Protein AF-A0A955NCF8-F1 (afdb_monomer_lite)

pLDDT: mean 77.09, std 15.39, range [40.19, 97.94]

Structure (mmCIF, N/CA/C/O backbone):
data_AF-A0A955NCF8-F1
#
_entry.id   AF-A0A955NCF8-F1
#
loop_
_atom_site.group_PDB
_atom_site.id
_atom_site.type_symbol
_atom_site.label_atom_id
_atom_site.label_alt_id
_atom_site.label_comp_id
_atom_site.label_asym_id
_atom_site.label_entity_id
_atom_site.label_seq_id
_atom_site.pdbx_PDB_ins_code
_atom_site.Cartn_x
_atom_site.Cartn_y
_atom_site.Cartn_z
_atom_site.occupancy
_atom_site.B_iso_or_equiv
_atom_site.auth_seq_id
_atom_site.auth_comp_id
_atom_site.auth_asym_id
_atom_site.auth_atom_id
_atom_site.pdbx_PDB_model_num
ATOM 1 N N . LEU A 1 1 ? 2.238 8.445 -20.319 1.00 62.78 1 LEU A N 1
ATOM 2 C CA . LEU A 1 1 ? 1.208 8.666 -19.282 1.00 62.78 1 LEU A CA 1
ATOM 3 C C . LEU A 1 1 ? 1.572 8.093 -17.904 1.00 62.78 1 LEU A C 1
ATOM 5 O O . LEU A 1 1 ? 1.926 8.880 -17.043 1.00 62.78 1 LEU A O 1
ATOM 9 N N . ILE A 1 2 ? 1.548 6.770 -17.660 1.00 67.06 2 ILE A N 1
ATOM 10 C CA . ILE A 1 2 ? 1.788 6.210 -16.301 1.00 67.06 2 ILE A CA 1
ATOM 11 C C . ILE A 1 2 ? 3.195 6.533 -15.754 1.00 67.06 2 ILE A C 1
ATOM 13 O O . ILE A 1 2 ? 3.322 7.069 -14.658 1.00 67.06 2 ILE A O 1
ATOM 17 N N . LEU A 1 3 ? 4.249 6.291 -16.541 1.00 70.31 3 LEU A N 1
ATOM 18 C CA . LEU A 1 3 ? 5.635 6.593 -16.144 1.00 70.31 3 LEU A CA 1
ATOM 19 C C . LEU A 1 3 ? 5.887 8.090 -15.897 1.00 70.31 3 LEU A C 1
ATOM 21 O O . LEU A 1 3 ? 6.691 8.448 -15.044 1.00 70.31 3 LEU A O 1
ATOM 25 N N . GLU A 1 4 ? 5.177 8.971 -16.602 1.00 71.50 4 GLU A N 1
ATOM 26 C CA . GLU A 1 4 ? 5.293 10.425 -16.415 1.00 71.50 4 GLU A CA 1
ATOM 27 C C . GLU A 1 4 ? 4.629 10.882 -15.112 1.00 71.50 4 GLU A C 1
ATOM 29 O O . GLU A 1 4 ? 5.153 11.766 -14.435 1.00 71.50 4 GLU A O 1
ATOM 34 N N . ILE A 1 5 ? 3.506 10.262 -14.728 1.00 68.69 5 ILE A N 1
ATOM 35 C CA . ILE A 1 5 ? 2.868 10.496 -13.424 1.00 68.69 5 ILE A CA 1
ATOM 36 C C . ILE A 1 5 ? 3.826 10.079 -12.304 1.00 68.69 5 ILE A C 1
ATOM 38 O O . ILE A 1 5 ? 4.029 10.841 -11.358 1.00 68.69 5 ILE A O 1
ATOM 42 N N . PHE A 1 6 ? 4.474 8.918 -12.437 1.00 71.06 6 PHE A N 1
ATOM 43 C CA . PHE A 1 6 ? 5.476 8.477 -11.471 1.00 71.06 6 PHE A CA 1
ATOM 44 C C . PHE A 1 6 ? 6.692 9.401 -11.408 1.00 71.06 6 PHE A C 1
ATOM 46 O O . PHE A 1 6 ? 7.125 9.756 -10.315 1.00 71.06 6 PHE A O 1
ATOM 53 N N . ALA A 1 7 ? 7.201 9.858 -12.555 1.00 74.94 7 ALA A N 1
ATOM 54 C CA . ALA A 1 7 ? 8.336 10.779 -12.604 1.00 74.94 7 ALA A CA 1
ATOM 55 C C . ALA A 1 7 ? 8.047 12.092 -11.865 1.00 74.94 7 ALA A C 1
ATOM 57 O O . ALA A 1 7 ? 8.915 12.609 -11.166 1.00 74.94 7 ALA A O 1
ATOM 58 N N . ARG A 1 8 ? 6.812 12.604 -11.962 1.00 77.44 8 ARG A N 1
ATOM 59 C CA . ARG A 1 8 ? 6.376 13.804 -11.229 1.00 77.44 8 ARG A CA 1
ATOM 60 C C . ARG A 1 8 ? 6.256 13.584 -9.720 1.00 77.44 8 ARG A C 1
ATOM 62 O O . ARG A 1 8 ? 6.355 14.549 -8.968 1.00 77.44 8 ARG A O 1
ATOM 69 N N . ARG A 1 9 ? 6.020 12.348 -9.274 1.00 70.88 9 ARG A N 1
ATOM 70 C CA . ARG A 1 9 ? 5.776 12.015 -7.860 1.00 70.88 9 ARG A CA 1
ATOM 71 C C . ARG A 1 9 ? 6.973 11.427 -7.128 1.00 70.88 9 ARG A C 1
ATOM 73 O O . ARG A 1 9 ? 6.960 11.416 -5.903 1.00 70.88 9 ARG A O 1
ATOM 80 N N . ALA A 1 10 ? 8.001 10.978 -7.839 1.00 72.62 10 ALA A N 1
ATOM 81 C CA . ALA A 1 10 ? 9.235 10.487 -7.244 1.00 72.62 10 ALA A CA 1
ATOM 82 C C . ALA A 1 10 ? 9.981 11.616 -6.516 1.00 72.62 10 ALA A C 1
ATOM 84 O O . ALA A 1 10 ? 10.655 12.437 -7.146 1.00 72.62 10 ALA A O 1
ATOM 85 N N . LYS A 1 11 ? 9.886 11.662 -5.181 1.00 77.62 11 LYS A N 1
ATOM 86 C CA . LYS A 1 11 ? 10.608 12.656 -4.376 1.00 77.62 11 LYS A CA 1
ATOM 87 C C . LYS A 1 11 ? 11.975 12.124 -3.968 1.00 77.62 11 LYS A C 1
ATOM 89 O O . LYS A 1 11 ? 12.966 12.848 -4.103 1.00 77.62 11 LYS A O 1
ATOM 94 N N . SER A 1 12 ? 12.046 10.865 -3.531 1.00 76.31 12 SER A N 1
ATOM 95 C CA . SER A 1 12 ? 13.310 10.254 -3.112 1.00 76.31 12 SER A CA 1
ATOM 96 C C . SER A 1 12 ? 14.233 9.925 -4.290 1.00 76.31 12 SER A C 1
ATOM 98 O O . SER A 1 12 ? 13.798 9.676 -5.417 1.00 76.31 12 SER A O 1
ATOM 100 N N . SER A 1 13 ? 15.541 9.898 -4.023 1.00 80.50 13 SER A N 1
ATOM 101 C CA . SER A 1 13 ? 16.545 9.473 -5.006 1.00 80.50 13 SER A CA 1
ATOM 102 C C . SER A 1 13 ? 16.333 8.027 -5.462 1.00 80.50 13 SER A C 1
ATOM 104 O O . SER A 1 13 ? 16.592 7.715 -6.619 1.00 80.50 13 SER A O 1
ATOM 106 N N . GLU A 1 14 ? 15.840 7.157 -4.574 1.00 78.44 14 GLU A N 1
ATOM 107 C CA . GLU A 1 14 ? 15.523 5.759 -4.883 1.00 78.44 14 GLU A CA 1
ATOM 108 C C . GLU A 1 14 ? 14.353 5.668 -5.871 1.00 78.44 14 GLU A C 1
ATOM 110 O O . GLU A 1 14 ? 14.508 5.084 -6.943 1.00 78.44 14 GLU A O 1
ATOM 115 N N . SER A 1 15 ? 13.231 6.333 -5.582 1.00 74.81 15 SER A N 1
ATOM 116 C CA . SER A 1 15 ? 12.057 6.349 -6.463 1.00 74.81 15 SER A CA 1
ATOM 117 C C . SER A 1 15 ? 12.360 6.975 -7.822 1.00 74.81 15 SER A C 1
ATOM 119 O O . SER A 1 15 ? 11.883 6.491 -8.844 1.00 74.81 15 SER A O 1
ATOM 121 N N . LYS A 1 16 ? 13.210 8.010 -7.878 1.00 83.19 16 LYS A N 1
ATOM 122 C CA . LYS A 1 16 ? 13.648 8.603 -9.156 1.00 83.19 16 LYS A CA 1
ATOM 123 C C . LYS A 1 16 ? 14.425 7.598 -10.007 1.00 83.19 16 LYS A C 1
ATOM 125 O O . LYS A 1 16 ? 14.184 7.511 -11.208 1.00 83.19 16 LYS A O 1
ATOM 130 N N . LEU A 1 17 ? 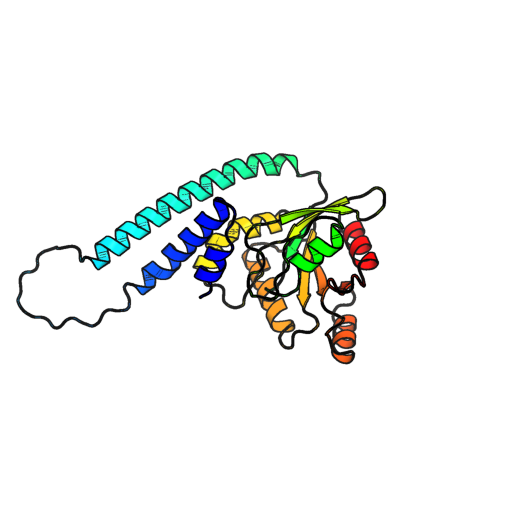15.315 6.819 -9.389 1.00 84.06 17 LEU A N 1
ATOM 131 C CA . LEU A 1 17 ? 16.061 5.760 -10.074 1.00 84.06 17 LEU A CA 1
ATOM 132 C C . LEU A 1 17 ? 15.146 4.609 -10.512 1.00 84.06 17 LEU A C 1
ATOM 134 O O . LEU A 1 17 ? 15.325 4.094 -11.612 1.00 84.06 17 LEU A O 1
ATOM 138 N N . GLN A 1 18 ? 14.160 4.220 -9.697 1.00 78.25 18 GLN A N 1
ATOM 139 C CA . GLN A 1 18 ? 13.180 3.190 -10.066 1.00 78.25 18 GLN A CA 1
ATOM 140 C C . GLN A 1 18 ? 12.339 3.618 -11.275 1.00 78.25 18 GLN A C 1
ATOM 142 O O . GLN A 1 18 ? 12.171 2.835 -12.208 1.00 78.25 18 GLN A O 1
ATOM 147 N N . VAL A 1 19 ? 11.878 4.872 -11.312 1.00 79.62 19 VAL A N 1
ATOM 148 C CA . VAL A 1 19 ? 11.137 5.409 -12.465 1.00 79.62 19 VAL A CA 1
ATOM 149 C C . VAL A 1 19 ? 12.020 5.509 -13.706 1.00 79.62 19 VAL A C 1
ATOM 151 O O . VAL A 1 19 ? 11.570 5.167 -14.798 1.00 79.62 19 VAL A O 1
ATOM 154 N N . GLU A 1 20 ? 13.277 5.938 -13.555 1.00 84.44 20 GLU A N 1
ATOM 155 C CA . GLU A 1 20 ? 14.247 5.958 -14.656 1.00 84.44 20 GLU A CA 1
ATOM 156 C C . GLU A 1 20 ? 14.461 4.546 -15.221 1.00 84.44 20 GLU A C 1
ATOM 158 O O . GLU A 1 20 ? 14.394 4.359 -16.435 1.00 84.44 20 GLU A O 1
ATOM 163 N N . LEU A 1 21 ? 14.654 3.543 -14.357 1.00 83.31 21 LEU A N 1
ATOM 164 C CA . LEU A 1 21 ? 14.811 2.149 -14.772 1.00 83.31 21 LEU A CA 1
ATOM 165 C C . LEU A 1 21 ? 13.570 1.641 -15.511 1.00 83.31 21 LEU A C 1
ATOM 167 O O . LEU A 1 21 ? 13.692 1.120 -16.616 1.00 83.31 21 LEU A O 1
ATOM 171 N N . ALA A 1 22 ? 12.381 1.864 -14.947 1.00 77.50 22 ALA A N 1
ATOM 172 C CA . ALA A 1 22 ? 11.120 1.462 -15.559 1.00 77.50 22 ALA A CA 1
ATOM 173 C C . ALA A 1 22 ? 10.902 2.123 -16.932 1.00 77.50 22 ALA A C 1
ATOM 175 O O . ALA A 1 22 ? 10.396 1.491 -17.859 1.00 77.50 22 ALA A O 1
ATOM 176 N N . TYR A 1 23 ? 11.315 3.384 -17.096 1.00 80.31 23 TYR A N 1
ATOM 177 C CA . TYR A 1 23 ? 11.265 4.088 -18.378 1.00 80.31 23 TYR A CA 1
ATOM 178 C C . TYR A 1 23 ? 12.218 3.479 -19.411 1.00 80.31 23 TYR A C 1
ATOM 180 O O . TYR A 1 23 ? 11.817 3.248 -20.555 1.00 80.31 23 TYR A O 1
ATOM 188 N N . LEU A 1 24 ? 13.459 3.187 -19.009 1.00 79.81 24 LEU A N 1
ATOM 189 C CA . LEU A 1 24 ? 14.461 2.566 -19.874 1.00 79.81 24 LEU A CA 1
ATOM 190 C C . LEU A 1 24 ? 14.017 1.165 -20.320 1.00 79.81 24 LEU A C 1
ATOM 192 O O . LEU A 1 24 ? 14.053 0.876 -21.517 1.00 79.81 24 LEU A O 1
ATOM 196 N N . ASP A 1 25 ? 13.537 0.337 -19.391 1.00 73.00 25 ASP A N 1
ATOM 197 C CA . ASP A 1 25 ? 13.100 -1.035 -19.670 1.00 73.00 25 ASP A CA 1
ATOM 198 C C . ASP A 1 25 ? 11.820 -1.072 -20.531 1.00 73.00 25 ASP A C 1
ATOM 200 O O . ASP A 1 25 ? 11.692 -1.925 -21.408 1.00 73.00 25 ASP A O 1
ATOM 204 N N . TYR A 1 26 ? 10.905 -0.105 -20.374 1.00 71.25 26 TYR A N 1
ATOM 205 C CA . TYR A 1 26 ? 9.662 -0.043 -21.156 1.00 71.25 26 TYR A CA 1
ATOM 206 C C . TYR A 1 26 ? 9.845 0.468 -22.596 1.00 71.25 26 TYR A C 1
ATOM 208 O O . TYR A 1 26 ? 9.148 0.027 -23.516 1.00 71.25 26 TYR A O 1
ATOM 216 N N . ILE A 1 27 ? 10.742 1.433 -22.816 1.00 67.88 27 ILE A N 1
ATOM 217 C CA . ILE A 1 27 ? 10.861 2.121 -24.112 1.00 67.88 27 ILE A CA 1
ATOM 218 C C . ILE A 1 27 ? 11.805 1.400 -25.072 1.00 67.88 27 ILE A C 1
ATOM 220 O O . ILE A 1 27 ? 11.530 1.363 -26.276 1.00 67.88 27 ILE A O 1
ATOM 224 N N . HIS A 1 28 ? 12.866 0.768 -24.561 1.00 66.94 28 HIS A N 1
ATOM 225 C CA . HIS A 1 28 ? 13.826 0.019 -25.385 1.00 66.94 28 HIS A CA 1
ATOM 226 C C . HIS A 1 28 ? 13.197 -0.984 -26.348 1.00 66.94 28 HIS A C 1
ATOM 228 O O . HIS A 1 28 ? 13.508 -0.938 -27.541 1.00 66.94 28 HIS A O 1
ATOM 234 N N . PRO A 1 29 ? 12.307 -1.884 -25.887 1.00 60.97 29 PRO A N 1
ATOM 235 C CA . PRO A 1 29 ? 11.738 -2.916 -26.746 1.00 60.97 29 PRO A CA 1
ATOM 236 C C . PRO A 1 29 ? 10.828 -2.340 -27.838 1.00 60.97 29 PRO A C 1
ATOM 238 O O . PRO A 1 29 ? 10.602 -2.987 -28.860 1.00 60.97 29 PRO A O 1
ATOM 241 N N . LYS A 1 30 ? 10.288 -1.132 -27.630 1.00 60.09 30 LYS A N 1
ATOM 242 C CA . LYS A 1 30 ? 9.335 -0.483 -28.541 1.00 60.09 30 LYS A CA 1
ATOM 243 C C . LYS A 1 30 ? 10.024 0.333 -29.630 1.00 60.09 30 LYS A C 1
ATOM 245 O O . LYS A 1 30 ? 9.550 0.332 -30.759 1.00 60.09 30 LYS A O 1
ATOM 250 N N . MET A 1 31 ? 11.187 0.921 -29.340 1.00 57.38 31 MET A N 1
ATOM 251 C CA . MET A 1 31 ? 11.992 1.657 -30.327 1.00 57.38 31 MET A CA 1
ATOM 252 C C . MET A 1 31 ? 12.437 0.796 -31.523 1.00 57.38 31 MET A C 1
ATOM 254 O O . MET A 1 31 ? 12.646 1.320 -32.611 1.00 57.38 31 MET A O 1
ATOM 258 N N . GLY A 1 32 ? 12.561 -0.524 -31.349 1.00 53.16 32 GLY A N 1
ATOM 259 C CA . GLY A 1 32 ? 12.909 -1.456 -32.428 1.00 53.16 32 GLY A CA 1
ATOM 260 C C . GLY A 1 32 ? 11.732 -1.945 -33.288 1.00 53.16 32 GLY A C 1
ATOM 261 O O . GLY A 1 32 ? 11.979 -2.628 -34.283 1.00 53.16 32 GLY A O 1
ATOM 262 N N . LYS A 1 33 ? 10.477 -1.642 -32.911 1.00 51.09 33 LYS A N 1
ATOM 263 C CA . LYS A 1 33 ? 9.260 -2.119 -33.601 1.00 51.09 33 LYS A CA 1
ATOM 264 C C . LYS A 1 33 ? 8.730 -1.155 -34.669 1.00 51.09 33 LYS A C 1
ATOM 266 O O . LYS A 1 33 ? 8.082 -1.626 -35.596 1.00 51.09 33 LYS A O 1
ATOM 271 N N . ASP A 1 34 ? 9.096 0.128 -34.629 1.00 47.19 34 ASP A N 1
ATOM 272 C CA . ASP A 1 34 ? 8.803 1.119 -35.687 1.00 47.19 34 ASP A CA 1
ATOM 273 C C . ASP A 1 34 ? 9.731 0.965 -36.910 1.00 47.19 34 ASP A C 1
ATOM 275 O O . ASP A 1 34 ? 10.249 1.928 -37.485 1.00 47.19 34 ASP A O 1
ATOM 279 N N . LYS A 1 35 ? 9.971 -0.279 -37.335 1.00 49.06 35 LYS A N 1
ATOM 280 C CA . LYS A 1 35 ? 10.614 -0.559 -38.617 1.00 49.06 35 LYS A CA 1
ATOM 281 C C . LYS A 1 35 ? 9.600 -0.293 -39.727 1.00 49.06 35 LYS A C 1
ATOM 283 O O . LYS A 1 35 ? 8.898 -1.204 -40.150 1.00 49.06 35 LYS A O 1
ATOM 288 N N . GLN A 1 36 ? 9.573 0.923 -40.270 1.00 48.56 36 GLN A N 1
ATOM 289 C CA . GLN A 1 36 ? 9.237 1.033 -41.689 1.00 48.56 36 GLN A CA 1
ATOM 290 C C . GLN A 1 36 ? 10.353 0.323 -42.473 1.00 48.56 36 GLN A C 1
ATOM 292 O O . GLN A 1 36 ? 11.528 0.653 -42.265 1.00 48.56 36 GLN A O 1
ATOM 297 N N . PRO A 1 37 ? 10.047 -0.661 -43.338 1.00 42.75 37 PRO A N 1
ATOM 298 C CA . PRO A 1 37 ? 11.051 -1.249 -44.209 1.00 42.75 37 PRO A CA 1
ATOM 299 C C . PRO A 1 37 ? 11.574 -0.140 -45.125 1.00 42.75 37 PRO A C 1
ATOM 301 O O . PRO A 1 37 ? 10.881 0.315 -46.033 1.00 42.75 37 PRO A O 1
ATOM 304 N N . ARG A 1 38 ? 12.788 0.357 -44.862 1.00 49.31 38 ARG A N 1
ATOM 305 C CA . ARG A 1 38 ? 13.428 1.309 -45.772 1.00 49.31 38 ARG A CA 1
ATOM 306 C C . ARG A 1 38 ? 13.746 0.565 -47.061 1.00 49.31 38 ARG A C 1
ATOM 308 O O . ARG A 1 38 ? 14.489 -0.416 -47.043 1.00 49.31 38 ARG A O 1
ATOM 315 N N . ALA A 1 39 ? 13.138 1.029 -48.150 1.00 46.59 39 ALA A N 1
ATOM 316 C CA . ALA A 1 39 ? 13.346 0.511 -49.489 1.00 46.59 39 ALA A CA 1
ATOM 317 C C . ALA A 1 39 ? 14.845 0.435 -49.807 1.00 46.59 39 ALA A C 1
ATOM 319 O O . ALA A 1 39 ? 15.604 1.386 -49.609 1.00 46.59 39 ALA A O 1
ATOM 320 N N . TYR A 1 40 ? 15.242 -0.738 -50.282 1.00 47.00 40 TYR A N 1
ATOM 321 C CA . TYR A 1 40 ? 16.595 -1.091 -50.671 1.00 47.00 40 TYR A CA 1
ATOM 322 C C . TYR A 1 40 ? 17.039 -0.200 -51.845 1.00 47.00 40 TYR A C 1
ATOM 324 O O . TYR A 1 40 ? 16.478 -0.284 -52.936 1.00 47.00 40 TYR A O 1
ATOM 332 N N . ARG A 1 41 ? 18.045 0.659 -51.643 1.00 42.12 41 ARG A N 1
ATOM 333 C CA . ARG A 1 41 ? 18.765 1.334 -52.735 1.00 42.12 41 ARG A CA 1
ATOM 334 C C . ARG A 1 41 ? 20.262 1.310 -52.460 1.00 42.12 41 ARG A C 1
ATOM 336 O O . ARG A 1 41 ? 20.718 1.939 -51.515 1.00 42.12 41 ARG A O 1
ATOM 343 N N . GLY A 1 42 ? 20.992 0.634 -53.345 1.00 43.84 42 GLY A N 1
ATOM 344 C CA . GLY A 1 42 ? 22.433 0.804 -53.528 1.00 43.84 42 GLY A CA 1
ATOM 345 C C . GLY A 1 42 ? 23.288 0.051 -52.517 1.00 43.84 42 GLY A C 1
ATOM 346 O O . GLY A 1 42 ? 23.500 0.503 -51.398 1.00 43.84 42 GLY A O 1
ATOM 347 N N . GLY A 1 43 ? 23.798 -1.107 -52.933 1.00 51.34 43 GLY A N 1
ATOM 348 C CA . GLY A 1 43 ? 24.680 -1.940 -52.131 1.00 51.34 43 GLY A CA 1
ATOM 349 C C . GLY A 1 43 ? 26.007 -1.260 -51.795 1.00 51.34 43 GLY A C 1
ATOM 350 O O . GLY A 1 43 ? 26.827 -1.041 -52.672 1.00 51.34 43 GLY A O 1
ATOM 351 N N . VAL A 1 44 ? 26.233 -1.030 -50.503 1.00 44.06 44 VAL A N 1
ATOM 352 C CA . VAL A 1 44 ? 27.532 -1.146 -49.829 1.00 44.06 44 VAL A CA 1
ATOM 353 C C . VAL A 1 44 ? 27.207 -1.666 -48.433 1.00 44.06 44 VAL A C 1
ATOM 355 O O . VAL A 1 44 ? 26.636 -0.957 -47.605 1.00 44.06 44 VAL A O 1
ATOM 358 N N . ARG A 1 45 ? 27.496 -2.943 -48.175 1.00 51.22 45 ARG A N 1
ATOM 359 C CA . ARG A 1 45 ? 27.214 -3.595 -46.890 1.00 51.22 45 ARG A CA 1
ATOM 360 C C . ARG A 1 45 ? 28.307 -3.214 -45.887 1.00 51.22 45 ARG A C 1
ATOM 362 O O . ARG A 1 45 ? 29.144 -4.026 -45.517 1.00 51.22 45 ARG A O 1
ATOM 369 N N . GLY A 1 46 ? 28.321 -1.943 -45.496 1.00 46.16 46 GLY A N 1
ATOM 370 C CA . GLY A 1 46 ? 29.131 -1.443 -44.395 1.00 46.16 46 GLY A CA 1
ATOM 371 C C . GLY A 1 46 ? 28.413 -1.697 -43.075 1.00 46.16 46 GLY A C 1
ATOM 372 O O . GLY A 1 46 ? 27.275 -1.267 -42.898 1.00 46.16 46 GLY A O 1
ATOM 373 N N . PHE A 1 47 ? 29.089 -2.387 -42.159 1.00 49.19 47 PHE A N 1
ATOM 374 C CA . PHE A 1 47 ? 28.734 -2.646 -40.759 1.00 49.19 47 PHE A CA 1
ATOM 375 C C . PHE A 1 47 ? 28.613 -1.353 -39.915 1.00 49.19 47 PHE A C 1
ATOM 377 O O . PHE A 1 47 ? 29.204 -1.228 -38.845 1.00 49.19 47 PHE A O 1
ATOM 384 N N . ALA A 1 48 ? 27.883 -0.344 -40.385 1.00 53.94 48 ALA A N 1
ATOM 385 C CA . ALA A 1 48 ? 27.598 0.838 -39.592 1.00 53.94 48 ALA A CA 1
ATOM 386 C C . ALA A 1 48 ? 26.440 0.508 -38.649 1.00 53.94 48 ALA A C 1
ATOM 388 O O . ALA A 1 48 ? 25.294 0.382 -39.079 1.00 53.94 48 ALA A O 1
ATOM 389 N N . GLU A 1 49 ? 26.748 0.348 -37.360 1.00 61.12 49 GLU A N 1
ATOM 390 C CA . GLU A 1 49 ? 25.726 0.265 -36.319 1.00 61.12 49 GLU A CA 1
ATOM 391 C C . GLU A 1 49 ? 24.756 1.441 -36.485 1.00 61.12 49 GLU A C 1
ATOM 393 O O . GLU A 1 49 ? 25.181 2.606 -36.503 1.00 61.12 49 GLU A O 1
ATOM 398 N N . SER A 1 50 ? 23.465 1.140 -36.648 1.00 72.44 50 SER A N 1
ATOM 399 C CA . SER A 1 50 ? 22.483 2.182 -36.915 1.00 72.44 50 SER A CA 1
ATOM 400 C C . SER A 1 50 ? 22.422 3.149 -35.729 1.00 72.44 50 SER A C 1
ATOM 402 O O . SER A 1 50 ? 22.661 2.781 -34.577 1.00 72.44 50 SER A O 1
ATOM 404 N N . ALA A 1 51 ? 22.085 4.416 -35.983 1.00 72.88 51 ALA A N 1
ATOM 405 C CA . ALA A 1 51 ? 21.902 5.391 -34.904 1.00 72.88 51 ALA A CA 1
ATOM 406 C C . ALA A 1 51 ? 20.873 4.909 -33.857 1.00 72.88 51 ALA A C 1
ATOM 408 O O . ALA A 1 51 ? 20.952 5.291 -32.690 1.00 72.88 51 ALA A O 1
ATOM 409 N N . LEU A 1 52 ? 19.934 4.050 -34.271 1.00 66.81 52 LEU A N 1
ATOM 410 C CA . LEU A 1 52 ? 18.971 3.390 -33.400 1.00 66.81 52 LEU A CA 1
ATOM 411 C C . LEU A 1 52 ? 19.628 2.313 -32.531 1.00 66.81 52 LEU A C 1
ATOM 413 O O . LEU A 1 52 ? 19.428 2.322 -31.323 1.00 66.81 52 LEU A O 1
ATOM 417 N N . ASP A 1 53 ? 20.460 1.448 -33.108 1.00 71.62 53 ASP A N 1
ATOM 418 C CA . ASP A 1 53 ? 21.180 0.408 -32.363 1.00 71.62 53 ASP A CA 1
ATOM 419 C C . ASP A 1 53 ? 22.128 1.020 -31.322 1.00 71.62 53 ASP A C 1
ATOM 421 O O . ASP A 1 53 ? 22.153 0.576 -30.173 1.00 71.62 53 ASP A O 1
ATOM 425 N N . LYS A 1 54 ? 22.803 2.129 -31.663 1.00 77.69 54 LYS A N 1
ATOM 426 C CA . LYS A 1 54 ? 23.611 2.902 -30.703 1.00 77.69 54 LYS A CA 1
ATOM 427 C C . LYS A 1 54 ? 22.772 3.442 -29.544 1.00 77.69 54 LYS A C 1
ATOM 429 O O . LYS A 1 54 ? 23.200 3.357 -28.394 1.00 77.69 54 LYS A O 1
ATOM 434 N N . LYS A 1 55 ? 21.573 3.977 -29.819 1.00 76.75 55 LYS A N 1
ATOM 435 C CA . LYS A 1 55 ? 20.633 4.434 -28.777 1.00 76.75 55 LYS A CA 1
ATOM 436 C C . LYS A 1 55 ? 20.141 3.268 -27.917 1.00 76.75 55 LYS A C 1
ATOM 438 O O . LYS A 1 55 ? 20.099 3.401 -26.693 1.00 76.75 55 LYS A O 1
ATOM 443 N N . ILE A 1 56 ? 19.839 2.124 -28.538 1.00 77.62 56 ILE A N 1
ATOM 444 C CA . ILE A 1 56 ? 19.419 0.904 -27.842 1.00 77.62 56 ILE A CA 1
ATOM 445 C C . ILE A 1 56 ? 20.532 0.430 -26.891 1.00 77.62 56 ILE A C 1
ATOM 447 O O . ILE A 1 56 ? 20.325 0.185 -25.703 1.00 77.62 56 ILE A O 1
ATOM 451 N N . ARG A 1 57 ? 21.768 0.376 -27.380 1.00 80.94 57 ARG A N 1
ATOM 452 C CA . ARG A 1 57 ? 22.925 -0.004 -26.570 1.00 80.94 57 ARG A CA 1
ATOM 453 C C . ARG A 1 57 ? 23.164 0.975 -25.421 1.00 80.94 57 ARG A C 1
ATOM 455 O O . ARG A 1 57 ? 23.307 0.548 -24.280 1.00 80.94 57 ARG A O 1
ATOM 462 N N . ALA A 1 58 ? 23.156 2.278 -25.702 1.00 82.50 58 ALA A N 1
ATOM 463 C CA . ALA A 1 58 ? 23.415 3.314 -24.704 1.00 82.50 58 ALA A CA 1
ATOM 464 C C . ALA A 1 58 ? 22.422 3.257 -23.540 1.00 82.50 58 ALA A C 1
ATOM 466 O O . ALA A 1 58 ? 22.821 3.305 -22.375 1.00 82.50 58 ALA A O 1
ATOM 467 N N . ALA A 1 59 ? 21.131 3.113 -23.834 1.00 81.50 59 ALA A N 1
ATOM 468 C CA . ALA A 1 59 ? 20.143 3.091 -22.774 1.00 81.50 59 ALA A CA 1
ATOM 469 C C . ALA A 1 59 ? 20.091 1.725 -22.039 1.00 81.50 59 ALA A C 1
ATOM 471 O O . ALA A 1 59 ? 19.728 1.716 -20.868 1.00 81.50 59 ALA A O 1
ATOM 472 N N . ARG A 1 60 ? 20.523 0.602 -22.647 1.00 82.50 60 ARG A N 1
ATOM 473 C CA . ARG A 1 60 ? 20.753 -0.665 -21.915 1.00 82.50 60 ARG A CA 1
ATOM 474 C C . ARG A 1 60 ? 21.901 -0.522 -20.919 1.00 82.50 60 ARG A C 1
ATOM 476 O O . ARG A 1 60 ? 21.727 -0.812 -19.740 1.00 82.50 60 ARG A O 1
ATOM 483 N N . SER A 1 61 ? 23.030 0.037 -21.360 1.00 85.81 61 SER A N 1
ATOM 484 C CA . SER A 1 61 ? 24.156 0.340 -20.469 1.00 85.81 61 SER A CA 1
ATOM 485 C C . SER A 1 61 ? 23.739 1.272 -19.329 1.00 85.81 61 SER A C 1
ATOM 487 O O . SER A 1 61 ? 24.169 1.101 -18.188 1.00 85.81 61 SER A O 1
ATOM 489 N N . ARG A 1 62 ? 22.865 2.250 -19.607 1.00 89.12 62 ARG A N 1
ATOM 490 C CA . ARG A 1 62 ? 22.305 3.120 -18.569 1.00 89.12 62 ARG A CA 1
ATOM 491 C C . ARG A 1 62 ? 21.424 2.348 -17.586 1.00 89.12 62 ARG A C 1
ATOM 493 O O . ARG A 1 62 ? 21.588 2.551 -16.384 1.00 89.12 62 ARG A O 1
ATOM 500 N N . ALA A 1 63 ? 20.552 1.462 -18.068 1.00 84.69 63 ALA A N 1
ATOM 501 C CA . ALA A 1 63 ? 19.712 0.619 -17.220 1.00 84.69 63 ALA A CA 1
ATOM 502 C C . ALA A 1 63 ? 20.562 -0.238 -16.267 1.00 84.69 63 ALA A C 1
ATOM 504 O O . ALA A 1 63 ? 20.276 -0.288 -15.074 1.00 84.69 63 ALA A O 1
ATOM 505 N N . ASP A 1 64 ? 21.673 -0.809 -16.741 1.00 86.00 64 ASP A N 1
ATOM 506 C CA . ASP A 1 64 ? 22.587 -1.591 -15.899 1.00 86.00 64 ASP A CA 1
ATOM 507 C C . ASP A 1 64 ? 23.257 -0.747 -14.805 1.00 86.00 64 ASP A C 1
ATOM 509 O O . ASP A 1 64 ? 23.385 -1.186 -13.658 1.00 86.00 64 ASP A O 1
ATOM 513 N N . VAL A 1 65 ? 23.656 0.488 -15.126 1.00 89.25 65 VAL A N 1
ATOM 514 C CA . VAL A 1 65 ? 24.199 1.433 -14.137 1.00 89.25 65 VAL A CA 1
ATOM 515 C C . VAL A 1 65 ? 23.148 1.790 -13.085 1.00 89.25 65 VAL A C 1
ATOM 517 O O . VAL A 1 65 ? 23.453 1.799 -11.891 1.00 89.25 65 VAL A O 1
ATOM 520 N N . VAL A 1 66 ? 21.915 2.079 -13.509 1.00 86.50 66 VAL A N 1
ATOM 521 C CA . VAL A 1 66 ? 20.805 2.410 -12.605 1.00 86.50 66 VAL A CA 1
ATOM 522 C C . VAL A 1 66 ? 20.460 1.211 -11.714 1.00 86.50 66 VAL A C 1
ATOM 524 O O . VAL A 1 66 ? 20.365 1.375 -10.498 1.00 86.50 66 VAL A O 1
ATOM 527 N N . ARG A 1 67 ? 20.394 -0.005 -12.272 1.00 83.50 67 ARG A N 1
ATOM 528 C CA . ARG A 1 67 ? 20.140 -1.247 -11.526 1.00 83.50 67 ARG A CA 1
ATOM 529 C C . ARG A 1 67 ? 21.193 -1.478 -10.439 1.00 83.50 67 ARG A C 1
ATOM 531 O O . ARG A 1 67 ? 20.840 -1.715 -9.288 1.00 83.50 67 ARG A O 1
ATOM 538 N N . LYS A 1 68 ? 22.483 -1.296 -10.753 1.00 86.38 68 LYS A N 1
ATOM 539 C CA . LYS A 1 68 ? 23.576 -1.381 -9.760 1.00 86.38 68 LYS A CA 1
ATOM 540 C C . LYS A 1 68 ? 23.448 -0.343 -8.640 1.00 86.38 68 LYS A C 1
ATOM 542 O O . LYS A 1 68 ? 23.759 -0.648 -7.488 1.00 86.38 68 LYS A O 1
ATOM 547 N N . LYS A 1 69 ? 22.999 0.879 -8.951 1.00 85.88 69 LYS A N 1
ATOM 548 C CA . LYS A 1 69 ? 22.753 1.918 -7.934 1.00 85.88 69 LYS A CA 1
ATOM 549 C C . LYS A 1 69 ? 21.603 1.536 -7.005 1.00 85.88 69 LYS A C 1
ATOM 551 O O . LYS A 1 69 ? 21.755 1.677 -5.795 1.00 85.88 69 LYS A O 1
ATOM 556 N N . ILE A 1 70 ? 20.501 1.028 -7.558 1.00 81.75 70 ILE A N 1
ATOM 557 C CA . ILE A 1 70 ? 19.351 0.547 -6.782 1.00 81.75 70 ILE A CA 1
ATOM 558 C C . ILE A 1 70 ? 19.779 -0.599 -5.852 1.00 81.75 70 ILE A C 1
ATOM 560 O O . ILE A 1 70 ? 19.523 -0.532 -4.656 1.00 81.75 70 ILE A O 1
ATOM 564 N N . GLU A 1 71 ? 20.519 -1.593 -6.350 1.00 82.12 71 GLU A N 1
ATOM 565 C CA . GLU A 1 71 ? 21.021 -2.708 -5.527 1.00 82.12 71 GLU A CA 1
ATOM 566 C C . GLU A 1 71 ? 21.938 -2.246 -4.381 1.00 82.12 71 GLU A C 1
ATOM 568 O O . GLU A 1 71 ? 21.857 -2.750 -3.260 1.00 82.12 71 GLU A O 1
ATOM 573 N N . LYS A 1 72 ? 22.781 -1.232 -4.613 1.00 83.44 72 LYS A N 1
ATOM 574 C CA . LYS A 1 72 ? 23.602 -0.638 -3.546 1.00 83.44 72 LYS A CA 1
ATOM 575 C C . LYS A 1 72 ? 22.743 0.029 -2.465 1.00 83.44 72 LYS A C 1
ATOM 577 O O . LYS A 1 72 ? 23.044 -0.127 -1.282 1.00 83.44 72 LYS A O 1
ATOM 582 N N . LEU A 1 73 ? 21.692 0.753 -2.860 1.00 78.00 73 LEU A N 1
ATOM 583 C CA . LEU A 1 73 ? 20.749 1.374 -1.923 1.00 78.00 73 LEU A CA 1
ATOM 584 C C . LEU A 1 73 ? 19.984 0.316 -1.114 1.00 78.00 73 LEU A C 1
ATOM 586 O O . LEU A 1 73 ? 19.862 0.469 0.102 1.00 78.00 73 LEU A O 1
ATOM 590 N N . LYS A 1 74 ? 19.562 -0.791 -1.742 1.00 71.38 74 LYS A N 1
ATOM 591 C CA . LYS A 1 74 ? 18.915 -1.917 -1.045 1.00 71.38 74 LYS A CA 1
ATOM 592 C C . LYS A 1 74 ? 19.793 -2.497 0.059 1.00 71.38 74 LYS A C 1
ATOM 594 O O . LYS A 1 74 ? 19.352 -2.553 1.201 1.00 71.38 74 LYS A O 1
ATOM 599 N N . LYS A 1 75 ? 21.056 -2.828 -0.240 1.00 73.25 75 LYS A N 1
ATOM 600 C CA . LYS A 1 75 ? 22.002 -3.369 0.757 1.00 73.25 75 LYS A CA 1
ATOM 601 C C . LYS A 1 75 ? 22.214 -2.423 1.943 1.00 73.25 75 LYS A C 1
ATOM 603 O O . LYS A 1 75 ? 22.303 -2.856 3.089 1.00 73.25 75 LYS A O 1
ATOM 608 N N . GLN A 1 76 ? 22.260 -1.113 1.688 1.00 69.88 76 GLN A N 1
ATOM 609 C CA . GLN A 1 76 ? 22.334 -0.112 2.759 1.00 69.88 76 GLN A CA 1
ATOM 610 C C . GLN A 1 76 ? 21.064 -0.109 3.625 1.00 69.88 76 GLN A C 1
ATOM 612 O O . GLN A 1 76 ? 21.146 0.063 4.840 1.00 69.88 76 GLN A O 1
ATOM 617 N N . LYS A 1 77 ? 19.893 -0.342 3.027 1.00 65.12 77 LYS A N 1
ATOM 618 C CA . LYS A 1 77 ? 18.596 -0.357 3.712 1.00 65.12 77 LYS A CA 1
ATOM 619 C C . LYS A 1 77 ? 18.359 -1.652 4.498 1.00 65.12 77 LYS A C 1
ATOM 621 O O . LYS A 1 77 ? 17.863 -1.575 5.619 1.00 65.12 77 LYS A O 1
ATOM 626 N N . GLU A 1 78 ? 18.787 -2.808 3.990 1.00 61.22 78 GLU A N 1
ATOM 627 C CA . GLU A 1 78 ? 18.710 -4.111 4.679 1.00 61.22 78 GLU A CA 1
ATOM 628 C C . GLU A 1 78 ? 19.396 -4.081 6.053 1.00 61.22 78 GLU A C 1
ATOM 630 O O . GLU A 1 78 ? 18.816 -4.526 7.046 1.00 61.22 78 GLU A O 1
ATOM 635 N N . SER A 1 79 ? 20.560 -3.427 6.159 1.00 56.41 79 SER A N 1
ATOM 636 C CA . SER A 1 79 ? 21.249 -3.240 7.450 1.00 56.41 79 SER A CA 1
ATOM 637 C C . SER A 1 79 ? 20.454 -2.392 8.463 1.00 56.41 79 SER A C 1
ATOM 639 O O . SER A 1 79 ? 20.636 -2.512 9.676 1.00 56.41 79 SER A O 1
ATOM 641 N N . ARG A 1 80 ? 19.521 -1.552 7.987 1.00 55.12 80 ARG A N 1
ATOM 642 C CA . ARG A 1 80 ? 18.597 -0.759 8.817 1.00 55.12 80 ARG A CA 1
ATOM 643 C C . ARG A 1 80 ? 17.329 -1.540 9.185 1.00 55.12 80 ARG A C 1
ATOM 645 O O . ARG A 1 80 ? 16.757 -1.273 10.243 1.00 55.12 80 ARG A O 1
ATOM 652 N N . ILE A 1 81 ? 16.895 -2.483 8.342 1.00 54.62 81 ILE A N 1
ATOM 653 C CA . ILE A 1 81 ? 15.720 -3.348 8.562 1.00 54.62 81 ILE A CA 1
ATOM 654 C C . ILE A 1 81 ? 16.001 -4.393 9.647 1.00 54.62 81 ILE A C 1
ATOM 656 O O . ILE A 1 81 ? 15.136 -4.621 10.489 1.00 54.62 81 ILE A O 1
ATOM 660 N N . GLN A 1 82 ? 17.224 -4.931 9.731 1.00 51.56 82 GLN A N 1
ATOM 661 C CA . GLN A 1 82 ? 17.615 -5.875 10.794 1.00 51.56 82 GLN A CA 1
ATOM 662 C C . GLN A 1 82 ? 17.406 -5.333 12.224 1.00 51.56 82 GLN A C 1
ATOM 664 O O . GLN A 1 82 ? 17.217 -6.109 13.151 1.00 51.56 82 GLN A O 1
ATOM 669 N N . ARG A 1 83 ? 17.328 -4.006 12.411 1.00 51.66 83 ARG A N 1
ATOM 670 C CA . ARG A 1 83 ? 17.026 -3.366 13.709 1.00 51.66 83 ARG A CA 1
ATOM 671 C C . ARG A 1 83 ? 15.526 -3.201 14.012 1.00 51.66 83 ARG A C 1
ATOM 673 O O . ARG A 1 83 ? 15.184 -2.640 15.050 1.00 51.66 83 ARG A O 1
ATOM 680 N N . ARG A 1 84 ? 14.623 -3.604 13.106 1.00 54.19 84 ARG A N 1
ATOM 681 C CA . ARG A 1 84 ? 13.158 -3.446 13.240 1.00 54.19 84 ARG A CA 1
ATOM 682 C C . ARG A 1 84 ? 12.394 -4.747 13.492 1.00 54.19 84 ARG A C 1
ATOM 684 O O . ARG A 1 84 ? 11.185 -4.659 13.667 1.00 54.19 84 ARG A O 1
ATOM 691 N N . TYR A 1 85 ? 13.062 -5.903 13.534 1.00 52.62 85 TYR A N 1
ATOM 692 C CA . TYR A 1 85 ? 12.405 -7.215 13.662 1.00 52.62 85 TYR A CA 1
ATOM 693 C C . TYR A 1 85 ? 11.494 -7.349 14.895 1.00 52.62 85 TYR A C 1
ATOM 695 O O . TYR A 1 85 ? 10.548 -8.127 14.863 1.00 52.62 85 TYR A O 1
ATOM 703 N N . ASP A 1 86 ? 11.706 -6.531 15.928 1.00 59.84 86 ASP A N 1
ATOM 704 C CA . ASP A 1 86 ? 10.910 -6.567 17.158 1.00 59.84 86 ASP A CA 1
ATOM 705 C C . ASP A 1 86 ? 9.775 -5.524 17.217 1.00 59.84 86 ASP A C 1
ATOM 707 O O . ASP A 1 86 ? 9.081 -5.385 18.219 1.00 59.84 86 ASP A O 1
ATOM 711 N N . ARG A 1 87 ? 9.564 -4.738 16.149 1.00 71.62 87 ARG A N 1
ATOM 712 C CA . ARG A 1 87 ? 8.530 -3.690 16.135 1.00 71.62 87 ARG A CA 1
ATOM 713 C C . ARG A 1 87 ? 7.239 -4.183 15.469 1.00 71.62 87 ARG A C 1
ATOM 715 O O . ARG A 1 87 ? 7.315 -4.844 14.436 1.00 71.62 87 ARG A O 1
ATOM 722 N N . PRO A 1 88 ? 6.057 -3.832 16.000 1.00 84.31 88 PRO A N 1
ATOM 723 C CA . PRO A 1 88 ? 4.775 -4.091 15.344 1.00 84.31 88 PRO A CA 1
ATOM 724 C C . PRO A 1 88 ? 4.676 -3.278 14.046 1.00 84.31 88 PRO A C 1
ATOM 726 O O . PRO A 1 88 ? 4.526 -2.056 14.081 1.00 84.31 88 PRO A O 1
ATOM 729 N N . THR A 1 89 ? 4.831 -3.933 12.896 1.00 88.44 89 THR A N 1
ATOM 730 C CA . THR A 1 89 ? 4.822 -3.303 11.568 1.00 88.44 89 THR A CA 1
ATOM 731 C C . THR A 1 89 ? 3.579 -3.697 10.782 1.00 88.44 89 THR A C 1
ATOM 733 O O . THR A 1 89 ? 3.222 -4.871 10.709 1.00 88.44 89 THR A O 1
ATOM 736 N N . VAL A 1 90 ? 2.950 -2.705 10.155 1.00 90.94 90 VAL A N 1
ATOM 737 C CA . VAL A 1 90 ? 1.762 -2.862 9.313 1.00 90.94 90 VAL A CA 1
ATOM 738 C C . VAL A 1 90 ? 2.046 -2.238 7.953 1.00 90.94 90 VAL A C 1
ATOM 740 O O . VAL A 1 90 ? 2.521 -1.103 7.894 1.00 90.94 90 VAL A O 1
ATOM 743 N N 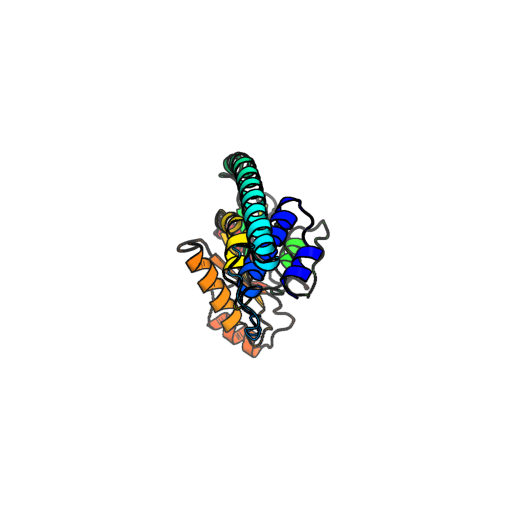. ALA A 1 91 ? 1.735 -2.929 6.860 1.00 89.75 91 ALA A N 1
ATOM 744 C CA . ALA A 1 91 ? 1.815 -2.349 5.521 1.00 89.75 91 ALA A CA 1
ATOM 745 C C . ALA A 1 91 ? 0.431 -2.279 4.869 1.00 89.75 91 ALA A C 1
ATOM 747 O O . ALA A 1 91 ? -0.268 -3.284 4.756 1.00 89.75 91 ALA A O 1
ATOM 748 N N . LEU A 1 92 ? 0.048 -1.080 4.423 1.00 91.44 92 LEU A N 1
ATOM 749 C CA . LEU A 1 92 ? -1.195 -0.853 3.693 1.00 91.44 92 LEU A CA 1
ATOM 750 C C . LEU A 1 92 ? -0.973 -1.196 2.222 1.00 91.44 92 LEU A C 1
ATOM 752 O O . LEU A 1 92 ? -0.170 -0.546 1.557 1.00 91.44 92 LEU A O 1
ATOM 756 N N . VAL A 1 93 ? -1.703 -2.174 1.703 1.00 89.00 93 VAL A N 1
ATOM 757 C CA . VAL A 1 93 ? -1.691 -2.623 0.305 1.00 89.00 93 VAL A CA 1
ATOM 758 C C . VAL A 1 93 ? -3.086 -2.464 -0.293 1.00 89.00 93 VAL A C 1
ATOM 760 O O . VAL A 1 93 ? -4.065 -2.337 0.429 1.00 89.00 93 VAL A O 1
ATOM 763 N N . GLY A 1 94 ? -3.201 -2.361 -1.615 1.00 88.06 94 GLY A N 1
ATOM 764 C CA . GLY A 1 94 ? -4.504 -2.138 -2.248 1.00 88.06 94 GLY A CA 1
ATOM 765 C C . GLY A 1 94 ? -4.426 -1.341 -3.538 1.00 88.06 94 GLY A C 1
ATOM 766 O O . GLY A 1 94 ? -3.414 -0.688 -3.834 1.00 88.06 94 GLY A O 1
ATOM 767 N N . TYR A 1 95 ? -5.509 -1.361 -4.305 1.00 86.62 95 TYR A N 1
ATOM 768 C CA . TYR A 1 95 ? -5.579 -0.695 -5.600 1.00 86.62 95 TYR A CA 1
ATOM 769 C C . TYR A 1 95 ? -5.330 0.822 -5.482 1.00 86.62 95 TYR A C 1
ATOM 771 O O . TYR A 1 95 ? -5.438 1.439 -4.412 1.00 86.62 95 TYR A O 1
ATOM 779 N N . THR A 1 96 ? -4.905 1.457 -6.571 1.00 80.94 96 THR A N 1
ATOM 780 C CA . THR A 1 96 ? -4.797 2.921 -6.619 1.00 80.94 96 THR A CA 1
ATOM 781 C C . THR A 1 96 ? -6.150 3.561 -6.325 1.00 80.94 96 THR A C 1
ATOM 783 O O . THR A 1 96 ? -7.188 3.031 -6.703 1.00 80.94 96 THR A O 1
ATOM 786 N N . ASN A 1 97 ? -6.128 4.688 -5.611 1.00 83.00 97 ASN A N 1
ATOM 787 C CA . ASN A 1 97 ? -7.326 5.376 -5.128 1.00 83.00 97 ASN A CA 1
ATOM 788 C C . ASN A 1 97 ? -8.196 4.590 -4.116 1.00 83.00 97 ASN A C 1
ATOM 790 O O . ASN A 1 97 ? -9.251 5.070 -3.730 1.00 83.00 97 ASN A O 1
ATOM 794 N N . ALA A 1 98 ? -7.747 3.449 -3.575 1.00 87.44 98 ALA A N 1
ATOM 795 C CA . ALA A 1 98 ? -8.464 2.786 -2.473 1.00 87.44 98 ALA A CA 1
ATOM 796 C C . ALA A 1 98 ? -8.447 3.582 -1.145 1.00 87.44 98 ALA A C 1
ATOM 798 O O . ALA A 1 98 ? -9.116 3.224 -0.182 1.00 87.44 98 ALA A O 1
ATOM 799 N N . GLY A 1 99 ? -7.680 4.678 -1.074 1.00 88.44 99 GLY A N 1
ATOM 800 C CA . GLY A 1 99 ? -7.600 5.557 0.097 1.00 88.44 99 GLY A CA 1
ATOM 801 C C . GLY A 1 99 ? -6.570 5.146 1.156 1.00 88.44 99 GLY A C 1
ATOM 802 O O . GLY A 1 99 ? -6.699 5.557 2.303 1.00 88.44 99 GLY A O 1
ATOM 803 N N . LYS A 1 100 ? -5.531 4.378 0.790 1.00 91.75 100 LYS A N 1
ATOM 804 C CA . LYS A 1 100 ? -4.428 3.984 1.697 1.00 91.75 100 LYS A CA 1
ATOM 805 C C . LYS A 1 100 ? -3.733 5.180 2.362 1.00 91.75 100 LYS A C 1
ATOM 807 O O . LYS A 1 100 ? -3.565 5.197 3.576 1.00 91.75 100 LYS A O 1
ATOM 812 N N . SER A 1 101 ? -3.385 6.207 1.587 1.00 88.00 101 SER A N 1
ATOM 813 C CA . SER A 1 101 ? -2.721 7.416 2.096 1.00 88.00 101 SER A CA 1
ATOM 814 C C . SER A 1 101 ? -3.638 8.207 3.023 1.00 88.00 101 SER A C 1
ATOM 816 O O . SER A 1 101 ? -3.228 8.610 4.108 1.00 88.00 101 SER A O 1
ATOM 818 N N . THR A 1 102 ? -4.910 8.353 2.635 1.00 89.62 102 THR A N 1
ATOM 819 C CA . THR A 1 102 ? -5.957 8.956 3.470 1.00 89.62 102 THR A CA 1
ATOM 820 C C . THR A 1 102 ? -6.096 8.212 4.794 1.00 89.62 102 THR A C 1
ATOM 822 O O . THR A 1 102 ? -6.147 8.843 5.847 1.00 89.62 102 THR A O 1
ATOM 825 N N . LEU A 1 103 ? -6.088 6.876 4.758 1.00 91.81 103 LEU A N 1
ATOM 826 C CA . LEU A 1 103 ? -6.145 6.037 5.948 1.00 91.81 103 LEU A CA 1
ATOM 827 C C . LEU A 1 103 ? -4.923 6.248 6.848 1.00 91.81 103 LEU A C 1
ATOM 829 O O . LEU A 1 103 ? -5.084 6.486 8.043 1.00 91.81 103 LEU A O 1
ATOM 833 N N . LEU A 1 104 ? -3.709 6.226 6.288 1.00 90.50 104 LEU A N 1
ATOM 834 C CA . LEU A 1 104 ? -2.486 6.459 7.058 1.00 90.50 104 LEU A CA 1
ATOM 835 C C . LEU A 1 104 ? -2.502 7.828 7.757 1.00 90.50 104 LEU A C 1
ATOM 837 O O . LEU A 1 104 ? -2.130 7.931 8.928 1.00 90.50 104 LEU A O 1
ATOM 841 N N . ASN A 1 105 ? -2.948 8.877 7.067 1.00 87.69 105 ASN A N 1
ATOM 842 C CA . ASN A 1 105 ? -3.078 10.214 7.651 1.00 87.69 105 ASN A CA 1
ATOM 843 C C . ASN A 1 105 ? -4.073 10.246 8.793 1.00 87.69 105 ASN A C 1
ATOM 845 O O . ASN A 1 105 ? -3.765 10.726 9.882 1.00 87.69 105 ASN A O 1
ATOM 849 N N . ALA A 1 106 ? -5.261 9.707 8.541 1.00 89.06 106 ALA A N 1
ATOM 850 C CA . ALA A 1 106 ? -6.330 9.702 9.512 1.00 89.06 106 ALA A CA 1
ATOM 851 C C . ALA A 1 106 ? -5.940 8.907 10.773 1.00 89.06 106 ALA A C 1
ATOM 853 O O . ALA A 1 106 ? -6.325 9.299 11.872 1.00 89.06 106 ALA A O 1
ATOM 854 N N . LEU A 1 107 ? -5.143 7.841 10.633 1.00 87.25 107 LEU A N 1
ATOM 855 C CA . LEU A 1 107 ? -4.632 7.039 11.750 1.00 87.25 107 LEU A CA 1
ATOM 856 C C . LEU A 1 107 ? -3.496 7.707 12.540 1.00 87.25 107 LEU A C 1
ATOM 858 O O . LEU A 1 107 ? -3.325 7.409 13.720 1.00 87.25 107 LEU A O 1
ATOM 862 N N . SER A 1 108 ? -2.697 8.569 11.906 1.00 81.25 108 SER A N 1
ATOM 863 C CA . SER A 1 108 ? -1.470 9.128 12.500 1.00 81.25 108 SER A CA 1
ATOM 864 C C . SER A 1 108 ? -1.632 10.514 13.135 1.00 81.25 108 SER A C 1
ATOM 866 O O . SER A 1 108 ? -0.665 11.041 13.674 1.00 81.25 108 SER A O 1
ATOM 868 N N . SER A 1 109 ? -2.840 11.085 13.115 1.00 64.31 109 SER A N 1
ATOM 869 C CA . SER A 1 109 ? -3.271 12.270 13.880 1.00 64.31 109 SER A CA 1
ATOM 870 C C . SER A 1 109 ? -2.408 13.546 13.823 1.00 64.31 109 SER A C 1
ATOM 872 O O . SER A 1 109 ? -2.686 14.444 14.613 1.00 64.31 109 SER A O 1
ATOM 874 N N . GLY A 1 110 ? -1.408 13.703 12.940 1.00 48.81 110 GLY A N 1
ATOM 875 C CA . GLY A 1 110 ? -0.508 14.858 13.107 1.00 48.81 110 GLY A CA 1
ATOM 876 C C . GLY A 1 110 ? 0.404 15.325 11.981 1.00 48.81 110 GLY A C 1
ATOM 877 O O . GLY A 1 110 ? 1.087 16.309 12.205 1.00 48.81 110 GLY A O 1
ATOM 878 N N . ASP A 1 111 ? 0.421 14.730 10.789 1.00 40.19 111 ASP A N 1
ATOM 879 C CA . ASP A 1 111 ? 1.221 15.293 9.687 1.00 40.19 111 ASP A CA 1
ATOM 880 C C . ASP A 1 111 ? 0.483 15.094 8.353 1.00 40.19 111 ASP A C 1
ATOM 882 O O . ASP A 1 111 ? -0.017 14.011 8.070 1.00 40.19 111 ASP A O 1
ATOM 886 N N . ASP A 1 112 ? 0.402 16.083 7.478 1.00 42.56 112 ASP A N 1
ATOM 887 C CA . ASP A 1 112 ? -0.294 15.923 6.195 1.00 42.56 112 ASP A CA 1
ATOM 888 C C . ASP A 1 112 ? 0.550 15.089 5.208 1.00 42.56 112 ASP A C 1
ATOM 890 O O . ASP A 1 112 ? 1.459 15.612 4.559 1.00 42.56 112 ASP A O 1
ATOM 894 N N . VAL A 1 113 ? 0.280 13.782 5.036 1.00 47.31 113 VAL A N 1
ATOM 895 C CA . VAL A 1 113 ? 0.589 13.163 3.732 1.00 47.31 113 VAL A CA 1
ATOM 896 C C . VAL A 1 113 ? -0.453 13.705 2.769 1.00 47.31 113 VAL A C 1
ATOM 898 O O . VAL A 1 113 ? -1.649 13.607 3.007 1.00 47.31 113 VAL A O 1
ATOM 901 N N . TYR A 1 114 ? -0.024 14.285 1.662 1.00 49.09 114 TYR A N 1
ATOM 902 C CA . TYR A 1 114 ? -0.952 14.707 0.624 1.00 49.09 114 TYR A CA 1
ATOM 903 C C . TYR A 1 114 ? -1.698 13.477 0.072 1.00 49.09 114 TYR A C 1
ATOM 905 O O . TYR A 1 114 ? -1.096 12.648 -0.611 1.00 49.09 114 TYR A O 1
ATOM 913 N N . ALA A 1 115 ? -2.981 13.326 0.410 1.00 49.38 115 ALA A N 1
ATOM 914 C CA . ALA A 1 115 ? -3.863 12.338 -0.201 1.00 49.38 115 ALA A CA 1
ATOM 915 C C . ALA A 1 115 ? -4.456 12.949 -1.480 1.00 49.38 115 ALA A C 1
ATOM 917 O O . ALA A 1 115 ? -5.054 14.019 -1.436 1.00 49.38 115 ALA A O 1
ATOM 918 N N . ASP A 1 116 ? -4.240 12.293 -2.619 1.00 49.44 116 ASP A N 1
ATOM 919 C CA . ASP A 1 116 ? -4.660 12.752 -3.948 1.00 49.44 116 ASP A CA 1
ATOM 920 C C . ASP A 1 116 ? -5.525 11.658 -4.588 1.00 49.44 116 ASP A C 1
ATOM 922 O O . ASP A 1 116 ? -5.101 10.502 -4.647 1.00 49.44 116 ASP A O 1
ATOM 926 N N . ASP A 1 117 ? -6.708 12.005 -5.096 1.00 49.03 117 ASP A N 1
ATOM 927 C CA . ASP A 1 117 ? -7.650 11.053 -5.715 1.00 49.03 117 ASP A CA 1
ATOM 928 C C . ASP A 1 117 ? -7.166 10.518 -7.078 1.00 49.03 117 ASP A C 1
ATOM 930 O O . ASP A 1 117 ? -7.786 9.661 -7.712 1.00 49.03 117 ASP A O 1
ATOM 934 N N . ARG A 1 118 ? -6.026 11.014 -7.566 1.00 53.44 118 ARG A N 1
ATOM 935 C CA . ARG A 1 118 ? -5.403 10.569 -8.816 1.00 53.44 118 ARG A CA 1
ATOM 936 C C . ARG A 1 118 ? -4.644 9.249 -8.635 1.00 53.44 118 ARG A C 1
ATOM 938 O O . ARG A 1 118 ? -3.916 9.048 -7.662 1.00 53.44 118 ARG A O 1
ATOM 945 N N . LEU A 1 119 ? -4.689 8.399 -9.664 1.00 52.22 119 LEU A N 1
ATOM 946 C CA . LEU A 1 119 ? -3.913 7.151 -9.772 1.00 52.22 119 LEU A CA 1
ATOM 947 C C . LEU A 1 119 ? -2.448 7.349 -9.347 1.00 52.22 119 LEU A C 1
ATOM 949 O O . LEU A 1 119 ? -1.819 8.295 -9.813 1.00 52.22 119 LEU A O 1
ATOM 953 N N . PHE A 1 120 ? -1.909 6.451 -8.510 1.00 57.34 120 PHE A N 1
ATOM 954 C CA . PHE A 1 120 ? -0.536 6.468 -7.961 1.00 57.34 120 PHE A CA 1
ATOM 955 C C . PHE A 1 120 ? -0.204 7.583 -6.959 1.00 57.34 120 PHE A C 1
ATOM 957 O O . PHE A 1 120 ? 0.895 8.141 -7.014 1.00 57.34 120 PHE A O 1
ATOM 964 N N . ALA A 1 121 ? -1.153 7.969 -6.099 1.00 53.00 121 ALA A N 1
ATOM 965 C CA . ALA A 1 121 ? -0.972 9.033 -5.102 1.00 53.00 121 ALA A CA 1
ATOM 966 C C . ALA A 1 121 ? 0.341 8.911 -4.300 1.00 53.00 121 ALA A C 1
ATOM 968 O O . ALA A 1 121 ? 1.013 9.916 -4.075 1.00 53.00 121 ALA A O 1
ATOM 969 N N . THR A 1 122 ? 0.760 7.677 -3.996 1.00 60.53 122 THR A N 1
ATOM 970 C CA . THR A 1 122 ? 2.005 7.372 -3.281 1.00 60.53 122 THR A CA 1
ATOM 971 C C . THR A 1 122 ? 2.953 6.544 -4.144 1.00 60.53 122 THR A C 1
ATOM 973 O O . THR A 1 122 ? 2.570 5.502 -4.680 1.00 60.53 122 THR A O 1
ATOM 976 N N . LEU A 1 123 ? 4.196 7.020 -4.258 1.00 66.00 123 LEU A N 1
ATOM 977 C CA . LEU A 1 123 ? 5.325 6.301 -4.860 1.00 66.00 123 LEU A CA 1
ATOM 978 C C . LEU A 1 123 ? 6.428 6.019 -3.830 1.00 66.00 123 LEU A C 1
ATOM 980 O O . LEU A 1 123 ? 7.007 4.940 -3.815 1.00 66.00 123 LEU A O 1
ATOM 984 N N . ASP A 1 124 ? 6.694 6.989 -2.955 1.00 67.62 124 ASP A N 1
ATOM 985 C CA . ASP A 1 124 ? 7.613 6.846 -1.830 1.00 67.62 124 ASP A CA 1
ATOM 986 C C . ASP A 1 124 ? 6.886 6.218 -0.628 1.00 67.62 124 ASP A C 1
ATOM 988 O O . ASP A 1 124 ? 5.890 6.768 -0.154 1.00 67.62 124 ASP A O 1
ATOM 992 N N . THR A 1 125 ? 7.395 5.100 -0.099 1.00 71.69 125 THR A N 1
ATOM 993 C CA . THR A 1 125 ? 6.838 4.467 1.109 1.00 71.69 125 THR A CA 1
ATOM 994 C C . THR A 1 125 ? 6.899 5.433 2.290 1.00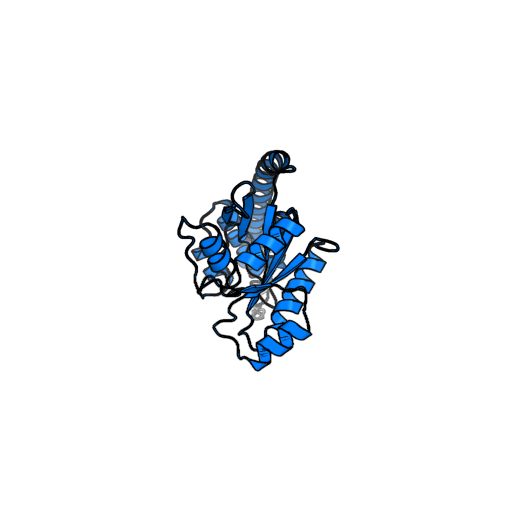 71.69 125 THR A C 1
ATOM 996 O O . THR A 1 125 ? 7.983 5.832 2.725 1.00 71.69 125 THR A O 1
ATOM 999 N N . THR A 1 126 ? 5.744 5.787 2.854 1.00 77.75 126 THR A N 1
ATOM 1000 C CA . THR A 1 126 ? 5.665 6.664 4.032 1.00 77.75 126 THR A CA 1
ATOM 1001 C C . THR A 1 126 ? 5.332 5.830 5.255 1.00 77.75 126 THR A C 1
ATOM 1003 O O . THR A 1 126 ? 4.313 5.157 5.266 1.00 77.75 126 THR A O 1
ATOM 1006 N N . THR A 1 127 ? 6.182 5.857 6.287 1.00 82.25 127 THR A N 1
ATOM 1007 C CA . THR A 1 127 ? 5.965 5.093 7.529 1.00 82.25 127 THR A CA 1
ATOM 1008 C C . THR A 1 127 ? 5.699 6.027 8.695 1.00 82.25 127 THR A C 1
ATOM 1010 O O . THR A 1 127 ? 6.469 6.962 8.910 1.00 82.25 127 THR A O 1
ATOM 1013 N N . ARG A 1 128 ? 4.656 5.747 9.479 1.00 83.81 128 ARG A N 1
ATOM 1014 C CA . ARG A 1 128 ? 4.284 6.539 10.655 1.00 83.81 128 ARG A CA 1
ATOM 1015 C C . ARG A 1 128 ? 3.990 5.675 11.861 1.00 83.81 128 ARG A C 1
ATOM 1017 O O . ARG A 1 128 ? 3.596 4.521 11.732 1.00 83.81 128 ARG A O 1
ATOM 1024 N N . ARG A 1 129 ? 4.179 6.257 13.042 1.00 84.25 129 ARG A N 1
ATOM 1025 C CA . ARG A 1 129 ? 3.734 5.656 14.296 1.00 84.25 129 ARG A CA 1
ATOM 1026 C C . ARG A 1 129 ? 2.237 5.917 14.456 1.00 84.25 129 ARG A C 1
ATOM 1028 O O . ARG A 1 129 ? 1.820 7.068 14.430 1.00 84.25 129 ARG A O 1
ATOM 1035 N N . VAL A 1 130 ? 1.463 4.855 14.629 1.00 87.50 130 VAL A N 1
ATOM 1036 C CA . VAL A 1 130 ? 0.021 4.893 14.893 1.00 87.50 130 VAL A CA 1
ATOM 1037 C C . VAL A 1 130 ? -0.220 4.259 16.252 1.00 87.50 130 VAL A C 1
ATOM 1039 O O . VAL A 1 130 ? 0.196 3.126 16.479 1.00 87.50 130 VAL A O 1
ATOM 1042 N N . PHE A 1 131 ? -0.874 4.980 17.156 1.00 84.75 131 PHE A N 1
ATOM 1043 C CA . PHE A 1 131 ? -1.282 4.427 18.444 1.00 84.75 131 PHE A CA 1
ATOM 1044 C C . PHE A 1 131 ? -2.518 3.545 18.255 1.00 84.75 131 PHE A C 1
ATOM 1046 O O . PHE A 1 131 ? -3.509 3.967 17.651 1.00 84.75 131 PHE A O 1
ATOM 1053 N N . LEU A 1 132 ? -2.425 2.309 18.742 1.00 85.88 132 LEU A N 1
ATOM 1054 C CA . LEU A 1 132 ? -3.521 1.343 18.730 1.00 85.88 132 LEU A CA 1
ATOM 1055 C C . LEU A 1 132 ? -4.380 1.494 19.988 1.00 85.88 132 LEU A C 1
ATOM 1057 O O . LEU A 1 132 ? -5.595 1.362 19.929 1.00 85.88 132 LEU A O 1
ATOM 1061 N N . ASN A 1 133 ? -3.738 1.825 21.109 1.00 83.31 133 ASN A N 1
ATOM 1062 C CA . ASN A 1 133 ? -4.356 2.250 22.360 1.00 83.31 133 ASN A CA 1
ATOM 1063 C C . ASN A 1 133 ? -3.375 3.177 23.117 1.00 83.31 133 ASN A C 1
ATOM 1065 O O . ASN A 1 133 ? -2.416 3.673 22.521 1.00 83.31 133 ASN A O 1
ATOM 1069 N N . GLN A 1 134 ? -3.606 3.428 24.409 1.00 77.25 134 GLN A N 1
ATOM 1070 C CA . GLN A 1 134 ? -2.760 4.323 25.214 1.00 77.25 134 GLN A CA 1
ATOM 1071 C C . GLN A 1 134 ? -1.307 3.830 25.378 1.00 77.25 134 GLN A C 1
ATOM 1073 O O . GLN A 1 134 ? -0.411 4.645 25.576 1.00 77.25 134 GLN A O 1
ATOM 1078 N N . GLU A 1 135 ? -1.055 2.524 25.254 1.00 78.50 135 GLU A N 1
ATOM 1079 C CA . GLU A 1 135 ? 0.239 1.899 25.573 1.00 78.50 135 GLU A CA 1
ATOM 1080 C C . GLU A 1 135 ? 0.938 1.292 24.347 1.00 78.50 135 GLU A C 1
ATOM 1082 O O . GLU A 1 135 ? 2.167 1.249 24.266 1.00 78.50 135 GLU A O 1
ATOM 1087 N N . LYS A 1 136 ? 0.162 0.825 23.365 1.00 83.69 136 LYS A N 1
ATOM 1088 C CA . LYS A 1 136 ? 0.633 0.101 22.183 1.00 83.69 136 LYS A CA 1
ATOM 1089 C C . LYS A 1 136 ? 0.564 0.978 20.940 1.00 83.69 136 LYS A C 1
ATOM 1091 O O . LYS A 1 136 ? -0.425 1.664 20.678 1.00 83.69 136 LYS A O 1
ATOM 1096 N N . PHE A 1 137 ? 1.602 0.892 20.114 1.00 86.62 137 PHE A N 1
ATOM 1097 C CA . PHE A 1 137 ? 1.661 1.534 18.803 1.00 86.62 137 PHE A CA 1
ATOM 1098 C C . PHE A 1 137 ? 2.093 0.536 17.735 1.00 86.62 137 PHE A C 1
ATOM 1100 O O . PHE A 1 137 ? 2.776 -0.429 18.049 1.00 86.62 137 PHE A O 1
ATOM 1107 N N . ALA A 1 138 ? 1.776 0.820 16.475 1.00 88.75 138 ALA A N 1
ATOM 1108 C CA . ALA A 1 138 ? 2.318 0.149 15.301 1.00 88.75 138 ALA A CA 1
ATOM 1109 C C . ALA A 1 138 ? 3.046 1.143 14.388 1.00 88.75 138 ALA A C 1
ATOM 1111 O O . ALA A 1 138 ? 2.754 2.341 14.371 1.00 88.75 138 ALA A O 1
ATOM 1112 N N . LEU A 1 139 ? 4.017 0.654 13.622 1.00 88.06 139 LEU A N 1
ATOM 1113 C CA . LEU A 1 139 ? 4.599 1.379 12.500 1.00 88.06 139 LEU A CA 1
ATOM 1114 C C . LEU A 1 139 ? 3.816 1.015 11.242 1.00 88.06 139 LEU A C 1
ATOM 1116 O O . LEU A 1 139 ? 3.961 -0.094 10.735 1.00 88.06 139 LEU A O 1
ATOM 1120 N N . VAL A 1 140 ? 2.997 1.942 10.758 1.00 89.44 140 VAL A N 1
ATOM 1121 C CA . VAL A 1 140 ? 2.142 1.745 9.585 1.00 89.44 140 VAL A CA 1
ATOM 1122 C C . VAL A 1 140 ? 2.791 2.399 8.374 1.00 89.44 140 VAL A C 1
ATOM 1124 O O . VAL A 1 140 ? 3.154 3.577 8.423 1.00 89.44 140 VAL A O 1
ATOM 1127 N N . SER A 1 141 ? 2.942 1.637 7.297 1.00 86.50 141 SER A N 1
ATOM 1128 C CA . SER A 1 141 ? 3.560 2.077 6.050 1.00 86.50 141 SER A CA 1
ATOM 1129 C C . SER A 1 141 ? 2.532 2.142 4.918 1.00 86.50 141 SER A C 1
ATOM 1131 O O . SER A 1 141 ? 1.878 1.144 4.622 1.00 86.50 141 SER A O 1
ATOM 1133 N N . ASP A 1 142 ? 2.408 3.299 4.264 1.00 85.44 142 ASP A N 1
ATOM 1134 C CA . ASP A 1 142 ? 1.673 3.441 3.001 1.00 85.44 142 ASP A CA 1
ATOM 1135 C C . ASP A 1 142 ? 2.567 2.998 1.841 1.00 85.44 142 ASP A C 1
ATOM 1137 O O . ASP A 1 142 ? 3.733 3.397 1.765 1.00 85.44 142 ASP A O 1
ATOM 1141 N N . THR A 1 143 ? 2.022 2.159 0.963 1.00 77.94 143 THR A N 1
ATOM 1142 C CA . THR A 1 143 ? 2.748 1.519 -0.140 1.00 77.94 143 THR A CA 1
ATOM 1143 C C . THR A 1 143 ? 2.238 2.007 -1.494 1.00 77.94 143 THR A C 1
ATOM 1145 O O . THR A 1 143 ? 1.217 2.692 -1.607 1.00 77.94 143 THR A O 1
ATOM 1148 N N . VAL A 1 144 ? 2.957 1.648 -2.559 1.00 71.50 144 VAL A N 1
ATOM 1149 C CA . VAL A 1 144 ? 2.537 1.966 -3.926 1.00 71.50 144 VAL A CA 1
ATOM 1150 C C . VAL A 1 144 ? 1.218 1.254 -4.235 1.00 71.50 144 VAL A C 1
ATOM 1152 O O . VAL A 1 144 ? 1.081 0.050 -4.041 1.00 71.50 144 VAL A O 1
ATOM 1155 N N . GLY A 1 145 ? 0.224 1.998 -4.725 1.00 69.19 145 GLY A N 1
ATOM 1156 C CA . GLY A 1 145 ? -1.067 1.417 -5.096 1.00 69.19 145 GLY A CA 1
ATOM 1157 C C . GLY A 1 145 ? -1.005 0.559 -6.361 1.00 69.19 145 GLY A C 1
ATOM 1158 O O . GLY A 1 145 ? -0.365 0.944 -7.339 1.00 69.19 145 GLY A O 1
ATOM 1159 N N . PHE A 1 146 ? -1.734 -0.559 -6.364 1.00 70.12 146 PHE A N 1
ATOM 1160 C CA . PHE A 1 146 ? -1.816 -1.468 -7.511 1.00 70.12 146 PHE A CA 1
ATOM 1161 C C . PHE A 1 146 ? -2.690 -0.910 -8.645 1.00 70.12 146 PHE A C 1
ATOM 1163 O O . PHE A 1 146 ? -3.667 -0.195 -8.412 1.00 70.12 146 PHE A O 1
ATOM 1170 N N . ILE A 1 147 ? -2.356 -1.266 -9.887 1.00 61.94 147 ILE A N 1
ATOM 1171 C CA . ILE A 1 147 ? -3.198 -1.057 -11.071 1.00 61.94 147 ILE A CA 1
ATOM 1172 C C . ILE A 1 147 ? -3.285 -2.362 -11.861 1.00 61.94 147 ILE A C 1
ATOM 1174 O O . ILE A 1 147 ? -2.326 -3.124 -11.953 1.00 61.94 147 ILE A O 1
ATOM 1178 N N . ARG A 1 148 ? -4.440 -2.597 -12.480 1.00 58.25 148 ARG A N 1
ATOM 1179 C CA . ARG A 1 148 ? -4.695 -3.683 -13.422 1.00 58.25 148 ARG A CA 1
ATOM 1180 C C . ARG A 1 148 ? -3.731 -3.588 -14.603 1.00 58.25 148 ARG A C 1
ATOM 1182 O O . ARG A 1 148 ? -3.662 -2.552 -15.259 1.00 58.25 148 ARG A O 1
ATOM 1189 N N . ARG A 1 149 ? -3.053 -4.697 -14.919 1.00 55.78 149 ARG A N 1
ATOM 1190 C CA . ARG A 1 149 ? -2.053 -4.782 -16.001 1.00 55.78 149 ARG A CA 1
ATOM 1191 C C . ARG A 1 149 ? -0.929 -3.754 -15.837 1.00 55.78 149 ARG A C 1
ATOM 1193 O O . ARG A 1 149 ? -0.610 -3.025 -16.779 1.00 55.78 149 ARG A O 1
ATOM 1200 N N . LEU A 1 150 ? -0.314 -3.692 -14.653 1.00 60.03 150 LEU A N 1
ATOM 1201 C CA . LEU A 1 150 ? 1.018 -3.097 -14.575 1.00 60.03 150 LEU A CA 1
ATOM 1202 C C . LEU A 1 150 ? 1.929 -3.858 -15.554 1.00 60.03 150 LEU A C 1
ATOM 1204 O O . LEU A 1 150 ? 1.959 -5.088 -15.505 1.00 60.03 150 LEU A O 1
ATOM 1208 N N . PRO A 1 151 ? 2.634 -3.169 -16.470 1.00 61.81 151 PRO A N 1
ATOM 1209 C CA . PRO A 1 151 ? 3.638 -3.823 -17.299 1.00 61.81 151 PRO A CA 1
ATOM 1210 C C . PRO A 1 151 ? 4.626 -4.579 -16.403 1.00 61.81 151 PRO A C 1
ATOM 1212 O O . PRO A 1 151 ? 5.026 -4.044 -15.365 1.00 61.81 151 PRO A O 1
ATOM 1215 N N . HIS A 1 152 ? 5.016 -5.803 -16.772 1.00 60.59 152 HIS A N 1
ATOM 1216 C CA . HIS A 1 152 ? 5.928 -6.622 -15.959 1.00 60.59 152 HIS A CA 1
ATOM 1217 C C . HIS A 1 152 ? 7.231 -5.873 -15.628 1.00 60.59 152 HIS A C 1
ATOM 1219 O O . HIS A 1 152 ? 7.783 -6.028 -14.540 1.00 60.59 152 HIS A O 1
ATOM 1225 N N . GLU A 1 153 ? 7.681 -4.988 -16.522 1.00 59.31 153 GLU A N 1
ATOM 1226 C CA . GLU A 1 153 ? 8.862 -4.144 -16.330 1.00 59.31 153 GLU A CA 1
ATOM 1227 C C . GLU A 1 153 ? 8.684 -3.141 -15.173 1.00 59.31 153 GLU A C 1
ATOM 1229 O O . GLU A 1 153 ? 9.613 -2.868 -14.413 1.00 59.31 153 GLU A O 1
ATOM 1234 N N . LEU A 1 154 ? 7.466 -2.624 -14.994 1.00 60.72 154 LEU A N 1
ATOM 1235 C CA . LEU A 1 154 ? 7.104 -1.741 -13.885 1.00 60.72 154 LEU A CA 1
ATOM 1236 C C . LEU A 1 154 ? 6.980 -2.519 -12.572 1.00 60.72 154 LEU A C 1
ATOM 1238 O O . LEU A 1 154 ? 7.477 -2.051 -11.548 1.00 60.72 154 LEU A O 1
ATOM 1242 N N . VAL A 1 155 ? 6.407 -3.727 -12.604 1.00 61.78 155 VAL A N 1
ATOM 1243 C CA . VAL A 1 155 ? 6.343 -4.619 -11.432 1.00 61.78 155 VAL A CA 1
ATOM 1244 C C . VAL A 1 155 ? 7.747 -4.936 -10.917 1.00 61.78 155 VAL A C 1
ATOM 1246 O O . VAL A 1 155 ? 7.985 -4.820 -9.721 1.00 61.78 155 VAL A O 1
ATOM 1249 N N . ALA A 1 156 ? 8.709 -5.226 -11.800 1.00 61.69 156 ALA A N 1
ATOM 1250 C CA . ALA A 1 156 ? 10.096 -5.492 -11.412 1.00 61.69 156 ALA A CA 1
ATOM 1251 C C . ALA A 1 156 ? 10.761 -4.299 -10.696 1.00 61.69 156 ALA A C 1
ATOM 1253 O O . ALA A 1 156 ? 11.487 -4.486 -9.719 1.00 61.69 156 ALA A O 1
ATOM 1254 N N . SER A 1 157 ? 10.486 -3.067 -11.143 1.00 60.12 157 SER A N 1
ATOM 1255 C CA . SER A 1 157 ? 11.022 -1.853 -10.507 1.00 60.12 157 SER A CA 1
ATOM 1256 C C . SER A 1 157 ? 10.412 -1.572 -9.128 1.00 60.12 157 SER A C 1
ATOM 1258 O O . SER A 1 157 ? 11.110 -1.080 -8.242 1.00 60.12 157 SER A O 1
ATOM 1260 N N . PHE A 1 158 ? 9.144 -1.946 -8.922 1.00 62.78 158 PHE A N 1
ATOM 1261 C CA . PHE A 1 158 ? 8.446 -1.815 -7.641 1.00 62.78 158 PHE A CA 1
ATOM 1262 C C . PHE A 1 158 ? 8.567 -3.040 -6.748 1.00 62.78 158 PHE A C 1
ATOM 1264 O O . PHE A 1 158 ? 8.235 -2.950 -5.569 1.00 62.78 158 PHE A O 1
ATOM 1271 N N . HIS A 1 159 ? 9.086 -4.153 -7.267 1.00 66.94 159 HIS A N 1
ATOM 1272 C CA . HIS A 1 159 ? 9.231 -5.402 -6.536 1.00 66.94 159 HIS A CA 1
ATOM 1273 C C . HIS A 1 159 ? 9.969 -5.184 -5.222 1.00 66.94 159 HIS A C 1
ATOM 1275 O O . HIS A 1 159 ? 9.549 -5.713 -4.212 1.00 66.94 159 HIS A O 1
ATOM 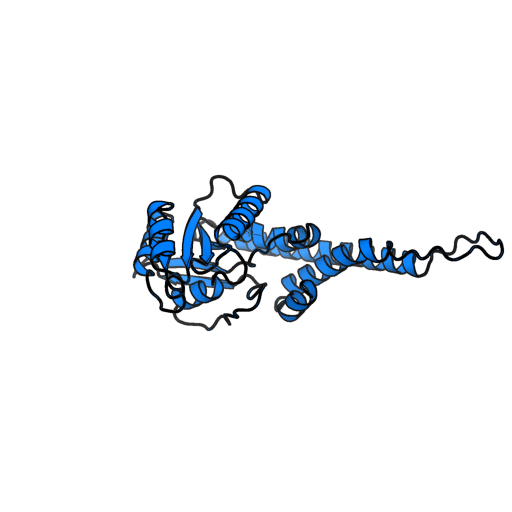1281 N N . SER A 1 160 ? 11.023 -4.365 -5.175 1.00 62.88 160 SER A N 1
ATOM 1282 C CA . SER A 1 160 ? 11.720 -4.117 -3.907 1.00 62.88 160 SER A CA 1
ATOM 1283 C C . SER A 1 160 ? 10.908 -3.309 -2.905 1.00 62.88 160 SER A C 1
ATOM 1285 O O . SER A 1 160 ? 10.958 -3.588 -1.711 1.00 62.88 160 SER A O 1
ATOM 1287 N N . THR A 1 161 ? 10.148 -2.329 -3.388 1.00 66.00 161 THR A N 1
ATOM 1288 C CA . THR A 1 161 ? 9.270 -1.496 -2.560 1.00 66.00 161 THR A CA 1
ATOM 1289 C C . THR A 1 161 ? 8.086 -2.316 -2.036 1.00 66.00 161 THR A C 1
ATOM 1291 O O . THR A 1 161 ? 7.666 -2.148 -0.895 1.00 66.00 161 THR A O 1
ATOM 1294 N N . LEU A 1 162 ? 7.587 -3.260 -2.838 1.00 69.50 162 LEU A N 1
ATOM 1295 C CA . LEU A 1 162 ? 6.533 -4.195 -2.451 1.00 69.50 162 LEU A CA 1
ATOM 1296 C C . LEU A 1 162 ? 7.060 -5.332 -1.565 1.00 69.50 162 LEU A C 1
ATOM 1298 O O . LEU A 1 162 ? 6.405 -5.680 -0.593 1.00 69.50 162 LEU A O 1
ATOM 1302 N N . SER A 1 163 ? 8.265 -5.856 -1.803 1.00 68.19 163 SER A N 1
ATOM 1303 C CA . SER A 1 163 ? 8.917 -6.819 -0.903 1.00 68.19 163 SER A CA 1
ATOM 1304 C C . SER A 1 163 ? 9.138 -6.229 0.491 1.00 68.19 163 SER A C 1
ATOM 1306 O O . SER A 1 163 ? 9.028 -6.945 1.482 1.00 68.19 163 SER A O 1
ATOM 1308 N N . GLU A 1 164 ? 9.401 -4.922 0.593 1.00 68.44 164 GLU A N 1
ATOM 1309 C CA . GLU A 1 164 ? 9.449 -4.233 1.888 1.00 68.44 164 GLU A CA 1
ATOM 1310 C C . GLU A 1 164 ? 8.079 -4.258 2.581 1.00 68.44 164 GLU A C 1
ATOM 1312 O O . GLU A 1 164 ? 8.014 -4.576 3.767 1.00 68.44 164 GLU A O 1
ATOM 1317 N N . ALA A 1 165 ? 6.985 -4.011 1.852 1.00 75.56 165 ALA A N 1
ATOM 1318 C CA . ALA A 1 165 ? 5.631 -4.154 2.391 1.00 75.56 165 ALA A CA 1
ATOM 1319 C C . ALA A 1 165 ? 5.372 -5.582 2.883 1.00 75.56 165 ALA A C 1
ATOM 1321 O O . ALA A 1 165 ? 4.853 -5.770 3.981 1.00 75.56 165 ALA A O 1
ATOM 1322 N N . LEU A 1 166 ? 5.821 -6.582 2.118 1.00 76.06 166 LEU A N 1
ATOM 1323 C CA . LEU A 1 166 ? 5.714 -7.980 2.515 1.00 76.06 166 LEU A CA 1
ATOM 1324 C C . LEU A 1 166 ? 6.480 -8.287 3.795 1.00 76.06 166 LEU A C 1
ATOM 1326 O O . LEU A 1 166 ? 6.069 -9.188 4.497 1.00 76.06 166 LEU A O 1
ATOM 1330 N N . SER A 1 167 ? 7.530 -7.553 4.165 1.00 77.00 167 SER A N 1
ATOM 1331 C CA . SER A 1 167 ? 8.246 -7.791 5.429 1.00 77.00 167 SER A CA 1
ATOM 1332 C C . SER A 1 167 ? 7.468 -7.390 6.694 1.00 77.00 167 SER A C 1
ATOM 1334 O O . SER A 1 167 ? 7.930 -7.672 7.801 1.00 77.00 167 SER A O 1
ATOM 1336 N N . ALA A 1 168 ? 6.303 -6.747 6.557 1.00 85.06 168 ALA A N 1
ATOM 1337 C CA . ALA A 1 168 ? 5.461 -6.374 7.687 1.00 85.06 168 ALA A CA 1
ATOM 1338 C C . ALA A 1 168 ? 4.887 -7.599 8.425 1.00 85.06 168 ALA A C 1
ATOM 1340 O O . ALA A 1 168 ? 4.686 -8.662 7.830 1.00 85.06 168 ALA A O 1
ATOM 1341 N N . LYS A 1 169 ? 4.604 -7.432 9.726 1.00 88.19 169 LYS A N 1
ATOM 1342 C CA . LYS A 1 169 ? 3.901 -8.444 10.534 1.00 88.19 169 LYS A CA 1
ATOM 1343 C C . LYS A 1 169 ? 2.439 -8.595 10.102 1.00 88.19 169 LYS A C 1
ATOM 1345 O O . LYS A 1 169 ? 1.931 -9.709 10.076 1.00 88.19 169 LYS A O 1
ATOM 1350 N N . LEU A 1 170 ? 1.801 -7.484 9.732 1.00 90.44 170 LEU A N 1
ATOM 1351 C CA . LEU A 1 170 ? 0.430 -7.443 9.227 1.00 90.44 170 LEU A CA 1
ATOM 1352 C C . LEU A 1 170 ? 0.381 -6.746 7.863 1.00 90.44 170 LEU A C 1
ATOM 1354 O O . LEU A 1 170 ? 0.890 -5.632 7.698 1.00 90.44 170 LEU A O 1
ATOM 1358 N N . LEU A 1 171 ? -0.277 -7.384 6.901 1.00 91.44 171 LEU A N 1
ATOM 1359 C CA . LEU A 1 171 ? -0.669 -6.767 5.639 1.00 91.44 171 LEU A CA 1
ATOM 1360 C C . LEU A 1 171 ? -2.125 -6.322 5.742 1.00 91.44 171 LEU A C 1
ATOM 1362 O O . LEU A 1 171 ? -2.981 -7.088 6.163 1.00 91.44 171 LEU A O 1
ATOM 1366 N N . VAL A 1 172 ? -2.419 -5.091 5.337 1.00 93.88 172 VAL A N 1
ATOM 1367 C CA . VAL A 1 172 ? -3.785 -4.556 5.340 1.00 93.88 172 VAL A CA 1
ATOM 1368 C C . VAL A 1 172 ? -4.195 -4.274 3.909 1.00 93.88 172 VAL A C 1
ATOM 1370 O O . VAL A 1 172 ? -3.697 -3.325 3.302 1.00 93.88 172 VAL A O 1
ATOM 1373 N N . HIS A 1 173 ? -5.097 -5.086 3.367 1.00 93.94 173 HIS A N 1
ATOM 1374 C CA . HIS A 1 173 ? -5.659 -4.876 2.040 1.00 93.94 173 HIS A CA 1
ATOM 1375 C C . HIS A 1 173 ? -6.796 -3.860 2.117 1.00 93.94 173 HIS A C 1
ATOM 1377 O O . HIS A 1 173 ? -7.916 -4.185 2.488 1.00 93.94 173 HIS A O 1
ATOM 1383 N N . VAL A 1 174 ? -6.506 -2.617 1.742 1.00 95.44 174 VAL A N 1
ATOM 1384 C CA . VAL A 1 174 ? -7.496 -1.544 1.639 1.00 95.44 174 VAL A CA 1
ATOM 1385 C C . VAL A 1 174 ? -8.180 -1.611 0.274 1.00 95.44 174 VAL A C 1
ATOM 1387 O O . VAL A 1 174 ? -7.520 -1.448 -0.758 1.00 95.44 174 VAL A O 1
ATOM 1390 N N . ALA A 1 175 ? -9.498 -1.798 0.271 1.00 95.50 175 ALA A N 1
ATOM 1391 C CA . ALA A 1 175 ? -10.328 -1.906 -0.924 1.00 95.50 175 ALA A CA 1
ATOM 1392 C C . ALA A 1 175 ? -11.439 -0.840 -0.931 1.00 95.50 175 ALA A C 1
ATOM 1394 O O . ALA A 1 175 ? -11.973 -0.489 0.116 1.00 95.50 175 ALA A O 1
ATOM 1395 N N . ASP A 1 176 ? -11.767 -0.286 -2.101 1.00 95.31 176 ASP A N 1
ATOM 1396 C CA . ASP A 1 176 ? -12.781 0.769 -2.242 1.00 95.31 176 ASP A CA 1
ATOM 1397 C C . ASP A 1 176 ? -14.193 0.173 -2.349 1.00 95.31 176 ASP A C 1
ATOM 1399 O O . ASP A 1 176 ? -14.585 -0.296 -3.419 1.00 95.31 176 ASP A O 1
ATOM 1403 N N . ALA A 1 177 ? -14.958 0.223 -1.255 1.00 96.62 177 ALA A N 1
ATOM 1404 C CA . ALA A 1 177 ? -16.316 -0.320 -1.167 1.00 96.62 177 ALA A CA 1
ATOM 1405 C C . ALA A 1 177 ? -17.294 0.333 -2.156 1.00 96.62 177 ALA A C 1
ATOM 1407 O O . ALA A 1 177 ? -18.273 -0.288 -2.551 1.00 96.62 177 ALA A O 1
ATOM 1408 N N . SER A 1 178 ? -17.025 1.573 -2.572 1.00 94.50 178 SER A N 1
ATOM 1409 C CA . SER A 1 178 ? -17.871 2.315 -3.514 1.00 94.50 178 SER A CA 1
ATOM 1410 C C . SER A 1 178 ? -17.579 1.981 -4.981 1.00 94.50 178 SER A C 1
ATOM 1412 O O . SER A 1 178 ? -18.262 2.466 -5.884 1.00 94.50 178 SER A O 1
ATOM 1414 N N . SER A 1 179 ? -16.535 1.190 -5.255 1.00 93.56 179 SER A N 1
ATOM 1415 C CA . SER A 1 179 ? -16.105 0.942 -6.625 1.00 93.56 179 SER A CA 1
ATOM 1416 C C . SER A 1 179 ? -16.983 -0.108 -7.316 1.00 93.56 179 SER A C 1
ATOM 1418 O O . SER A 1 179 ? -17.017 -1.255 -6.867 1.00 93.56 179 SER A O 1
ATOM 1420 N N . PRO A 1 180 ? -17.561 0.184 -8.500 1.00 91.19 180 PRO A N 1
ATOM 1421 C CA . PRO A 1 180 ? -18.336 -0.807 -9.255 1.00 91.19 180 PRO A CA 1
ATOM 1422 C C . PRO A 1 180 ? -17.477 -1.972 -9.777 1.00 91.19 180 PRO A C 1
ATOM 1424 O O . PRO A 1 180 ? -17.995 -2.983 -10.237 1.00 91.19 180 PRO A O 1
ATOM 1427 N N . ILE A 1 181 ? -16.147 -1.836 -9.731 1.00 90.31 181 ILE A N 1
ATOM 1428 C CA . ILE A 1 181 ? -15.182 -2.862 -10.144 1.00 90.31 181 ILE A CA 1
ATOM 1429 C C . ILE A 1 181 ? -14.373 -3.411 -8.961 1.00 90.31 181 ILE A C 1
ATOM 1431 O O . ILE A 1 181 ? -13.301 -3.980 -9.176 1.00 90.31 181 ILE A O 1
ATOM 1435 N N . LEU A 1 182 ? -14.868 -3.248 -7.728 1.00 92.44 182 LEU A N 1
ATOM 1436 C CA . LEU A 1 182 ? -14.213 -3.669 -6.485 1.00 92.44 182 LEU A CA 1
ATOM 1437 C C . LEU A 1 182 ? -13.671 -5.100 -6.562 1.00 92.44 182 LEU A C 1
ATOM 1439 O O . LEU A 1 182 ? -12.490 -5.324 -6.309 1.00 92.44 182 LEU A O 1
ATOM 1443 N N . ARG A 1 183 ? -14.502 -6.058 -6.991 1.00 90.94 183 ARG A N 1
ATOM 1444 C CA . ARG A 1 183 ? -14.103 -7.470 -7.093 1.00 90.94 183 ARG A CA 1
ATOM 1445 C C . ARG A 1 183 ? -12.865 -7.657 -7.972 1.00 90.94 183 ARG A C 1
ATOM 1447 O O . ARG A 1 183 ? -11.900 -8.281 -7.554 1.00 90.94 183 ARG A O 1
ATOM 1454 N N . HIS A 1 184 ? -12.851 -7.041 -9.150 1.00 89.25 184 HIS A N 1
ATOM 1455 C CA . HIS A 1 184 ? -11.705 -7.117 -10.057 1.00 89.25 184 HIS A CA 1
ATOM 1456 C C . HIS A 1 184 ? -10.462 -6.406 -9.521 1.00 89.25 184 HIS A C 1
ATOM 1458 O O . HIS A 1 184 ? -9.340 -6.792 -9.846 1.00 89.25 184 HIS A O 1
ATOM 1464 N N . GLN A 1 185 ? -10.640 -5.338 -8.740 1.00 88.94 185 GLN A N 1
ATOM 1465 C CA . GLN A 1 185 ? -9.523 -4.676 -8.074 1.00 88.94 185 GLN A CA 1
ATOM 1466 C C . GLN A 1 185 ? -8.921 -5.584 -7.004 1.00 88.94 185 GLN A C 1
ATOM 1468 O O . GLN A 1 185 ? -7.700 -5.715 -6.970 1.00 88.94 185 GLN A O 1
ATOM 1473 N N . MET A 1 186 ? -9.758 -6.234 -6.191 1.00 90.75 186 MET A N 1
ATOM 1474 C CA . MET A 1 186 ? -9.320 -7.183 -5.168 1.00 90.75 186 MET A CA 1
ATOM 1475 C C . MET A 1 186 ? -8.572 -8.365 -5.786 1.00 90.75 186 MET A C 1
ATOM 1477 O O . MET A 1 186 ? -7.426 -8.595 -5.416 1.00 90.75 186 MET A O 1
ATOM 1481 N N . GLU A 1 187 ? -9.153 -9.012 -6.802 1.00 87.94 187 GLU A N 1
ATOM 1482 C CA . GLU A 1 187 ? -8.525 -10.117 -7.547 1.00 87.94 187 GLU A CA 1
ATOM 1483 C C . GLU A 1 187 ? -7.143 -9.725 -8.096 1.00 87.94 187 GLU A C 1
ATOM 1485 O O . GLU A 1 187 ? -6.182 -10.486 -8.002 1.00 87.94 187 GLU A O 1
ATOM 1490 N N . ALA A 1 188 ? -7.008 -8.511 -8.644 1.00 83.56 188 ALA A N 1
ATOM 1491 C CA . ALA A 1 188 ? -5.733 -8.030 -9.171 1.00 83.56 188 ALA A CA 1
ATOM 1492 C C . ALA A 1 188 ? -4.676 -7.821 -8.072 1.00 83.56 188 ALA A C 1
ATOM 1494 O O . ALA A 1 188 ? -3.491 -8.088 -8.297 1.00 83.56 188 ALA A O 1
ATOM 1495 N N . VAL A 1 189 ? -5.081 -7.324 -6.897 1.00 84.25 189 VAL A N 1
ATOM 1496 C CA . VAL A 1 189 ? -4.174 -7.178 -5.750 1.00 84.25 189 VAL A CA 1
ATOM 1497 C C . VAL A 1 189 ? -3.769 -8.545 -5.218 1.00 84.25 189 VAL A C 1
ATOM 1499 O O . VAL A 1 189 ? -2.578 -8.780 -5.047 1.00 84.25 189 VAL A O 1
ATOM 1502 N N . GLU A 1 190 ? -4.725 -9.448 -5.020 1.00 85.12 190 GLU A N 1
ATOM 1503 C CA . GLU A 1 190 ? -4.484 -10.812 -4.543 1.00 85.12 190 GLU A CA 1
ATOM 1504 C C . GLU A 1 190 ? -3.523 -11.564 -5.462 1.00 85.12 190 GLU A C 1
ATOM 1506 O O . GLU A 1 190 ? -2.500 -12.050 -4.988 1.00 85.12 190 GLU A O 1
ATOM 1511 N N . GLN A 1 191 ? -3.762 -11.553 -6.778 1.00 82.31 191 GLN A N 1
ATOM 1512 C CA . GLN A 1 191 ? -2.860 -12.178 -7.746 1.00 82.31 191 GLN A CA 1
ATOM 1513 C C . GLN A 1 191 ? -1.433 -11.622 -7.629 1.00 82.31 191 GLN A C 1
ATOM 1515 O O . GLN A 1 191 ? -0.467 -12.382 -7.594 1.00 82.31 191 GLN A O 1
ATOM 1520 N N . THR A 1 192 ? -1.288 -10.297 -7.534 1.00 78.25 192 THR A N 1
ATOM 1521 C CA . THR A 1 192 ? 0.040 -9.674 -7.437 1.00 78.25 192 THR A CA 1
ATOM 1522 C C . THR A 1 192 ? 0.726 -10.026 -6.116 1.00 78.25 192 THR A C 1
ATOM 1524 O O . THR A 1 192 ? 1.928 -10.279 -6.086 1.00 78.25 192 THR A O 1
ATOM 1527 N N . LEU A 1 193 ? -0.022 -10.061 -5.012 1.00 79.75 193 LEU A N 1
ATOM 1528 C CA . LEU A 1 193 ? 0.491 -10.492 -3.716 1.00 79.75 193 LEU A CA 1
ATOM 1529 C C . LEU A 1 193 ? 0.965 -11.953 -3.782 1.00 79.75 193 LEU A C 1
ATOM 1531 O O . LEU A 1 193 ? 2.075 -12.245 -3.337 1.00 79.75 193 LEU A O 1
ATOM 1535 N N . THR A 1 194 ? 0.197 -12.850 -4.406 1.00 80.81 194 THR A N 1
ATOM 1536 C CA . THR A 1 194 ? 0.603 -14.245 -4.634 1.00 80.81 194 THR A CA 1
ATOM 1537 C C . THR A 1 194 ? 1.889 -14.339 -5.459 1.00 80.81 194 THR A C 1
ATOM 1539 O O . THR A 1 194 ? 2.814 -15.039 -5.052 1.00 80.81 194 THR A O 1
ATOM 1542 N N . GLU A 1 195 ? 1.995 -13.598 -6.567 1.00 77.50 195 GLU A N 1
ATOM 1543 C CA . GLU A 1 195 ? 3.194 -13.565 -7.423 1.00 77.50 195 GLU A CA 1
ATOM 1544 C C . GLU A 1 195 ? 4.447 -13.082 -6.675 1.00 77.50 195 GLU A C 1
ATOM 1546 O O . GLU A 1 195 ? 5.554 -13.550 -6.941 1.00 77.50 195 GLU A O 1
ATOM 1551 N N . LEU A 1 196 ? 4.281 -12.176 -5.708 1.00 74.25 196 LEU A N 1
ATOM 1552 C CA . LEU A 1 196 ? 5.369 -11.660 -4.874 1.00 74.25 196 LEU A CA 1
ATOM 1553 C C . LEU A 1 196 ? 5.698 -12.558 -3.667 1.00 74.25 196 LEU A C 1
ATOM 1555 O O . LEU A 1 196 ? 6.571 -12.213 -2.869 1.00 74.25 196 LEU A O 1
ATOM 1559 N N . GLY A 1 197 ? 5.017 -13.698 -3.514 1.00 74.44 197 GLY A N 1
ATOM 1560 C CA . GLY A 1 197 ? 5.236 -14.629 -2.407 1.00 74.44 197 GLY A CA 1
ATOM 1561 C C . GLY A 1 197 ? 4.606 -14.176 -1.089 1.00 74.44 197 GLY A C 1
ATOM 1562 O O . GLY A 1 197 ? 5.112 -14.501 -0.015 1.00 74.44 197 GLY A O 1
ATOM 1563 N N . ALA A 1 198 ? 3.506 -13.422 -1.143 1.00 70.62 198 ALA A N 1
ATOM 1564 C CA . ALA A 1 198 ? 2.776 -12.968 0.040 1.00 70.62 198 ALA A CA 1
ATOM 1565 C C . ALA A 1 198 ? 1.946 -14.060 0.748 1.00 70.62 198 ALA A C 1
ATOM 1567 O O . ALA A 1 198 ? 1.273 -13.708 1.703 1.00 70.62 198 ALA A O 1
ATOM 1568 N N . GLY A 1 199 ? 2.010 -15.325 0.301 1.00 65.75 199 GLY A N 1
ATOM 1569 C CA . GLY A 1 199 ? 1.266 -16.524 0.752 1.00 65.75 199 GLY A CA 1
ATOM 1570 C C . GLY A 1 199 ? 0.486 -16.456 2.079 1.00 65.75 199 GLY A C 1
ATOM 1571 O O . GLY A 1 199 ? -0.477 -15.707 2.188 1.00 65.75 199 GLY A O 1
ATOM 1572 N N . ASP A 1 200 ? 0.870 -17.269 3.072 1.00 58.97 200 ASP A N 1
ATOM 1573 C CA . ASP A 1 200 ? 0.183 -17.424 4.377 1.00 58.97 200 ASP A CA 1
ATOM 1574 C C . ASP A 1 200 ? 0.362 -16.215 5.325 1.00 58.97 200 ASP A C 1
ATOM 1576 O O . ASP A 1 200 ? 0.490 -16.362 6.544 1.00 58.97 200 ASP A O 1
ATOM 1580 N N . ARG A 1 201 ? 0.467 -14.992 4.793 1.00 69.06 201 ARG A N 1
ATOM 1581 C CA . ARG A 1 201 ? 0.660 -13.800 5.627 1.00 69.06 201 ARG A CA 1
ATOM 1582 C C . ARG A 1 201 ? -0.635 -13.383 6.303 1.00 69.06 201 ARG A C 1
ATOM 1584 O O . ARG A 1 201 ? -1.722 -13.537 5.759 1.00 69.06 201 ARG A O 1
ATOM 1591 N N . ASN A 1 202 ? -0.479 -12.769 7.475 1.00 82.94 202 ASN A N 1
ATOM 1592 C CA . ASN A 1 202 ? -1.579 -12.207 8.241 1.00 82.94 202 ASN A CA 1
ATOM 1593 C C . ASN A 1 202 ? -2.175 -11.010 7.475 1.00 82.94 202 ASN A C 1
ATOM 1595 O O . ASN A 1 202 ? -1.631 -9.902 7.523 1.00 82.94 202 ASN A O 1
ATOM 1599 N N . LEU A 1 203 ? -3.215 -11.271 6.679 1.00 89.25 203 LEU A N 1
ATOM 1600 C CA . LEU A 1 203 ? -3.851 -10.317 5.776 1.00 89.25 203 LEU A CA 1
ATOM 1601 C C . LEU A 1 203 ? -5.198 -9.880 6.350 1.00 89.25 203 LEU A C 1
ATOM 1603 O O . LEU A 1 203 ? -6.142 -10.661 6.399 1.00 89.25 203 LEU A O 1
ATOM 1607 N N . LEU A 1 204 ? -5.301 -8.606 6.712 1.00 93.75 204 LEU A N 1
ATOM 1608 C CA . LEU A 1 204 ? -6.550 -7.985 7.130 1.00 93.75 204 LEU A CA 1
ATOM 1609 C C . LEU A 1 204 ? -7.192 -7.264 5.943 1.00 93.75 204 LEU A C 1
ATOM 1611 O O . LEU A 1 204 ? -6.620 -6.310 5.407 1.00 93.75 204 LEU A O 1
ATOM 1615 N N . LEU A 1 205 ? -8.388 -7.689 5.543 1.00 95.44 205 LEU A N 1
ATOM 1616 C CA . LEU A 1 205 ? -9.175 -6.991 4.530 1.00 95.44 205 LEU A CA 1
ATOM 1617 C C . LEU A 1 205 ? -9.916 -5.804 5.160 1.00 95.44 205 LEU A C 1
ATOM 1619 O O . LEU A 1 205 ? -10.582 -5.941 6.186 1.00 95.44 205 LEU A O 1
ATOM 1623 N N . VAL A 1 206 ? -9.797 -4.634 4.534 1.00 97.50 206 VAL A N 1
ATOM 1624 C CA . VAL A 1 206 ? -10.415 -3.386 4.986 1.00 97.50 206 VAL A CA 1
ATOM 1625 C C . VAL A 1 206 ? -11.170 -2.735 3.835 1.00 97.50 206 VAL A C 1
ATOM 1627 O O . VAL A 1 206 ? -10.566 -2.220 2.891 1.00 97.50 206 VAL A O 1
ATOM 1630 N N . PHE A 1 207 ? -12.494 -2.699 3.934 1.00 97.94 207 PHE A N 1
ATOM 1631 C CA . PHE A 1 207 ? -13.351 -1.956 3.019 1.00 97.94 207 PHE A CA 1
ATOM 1632 C C . PHE A 1 207 ? -13.403 -0.491 3.437 1.00 97.94 207 PHE A C 1
ATOM 1634 O O . PHE A 1 207 ? -13.971 -0.134 4.465 1.00 97.94 207 PHE A O 1
ATOM 1641 N N . ASN A 1 208 ? -12.783 0.365 2.637 1.00 97.31 208 ASN A N 1
ATOM 1642 C CA . ASN A 1 208 ? -12.767 1.806 2.819 1.00 97.31 208 ASN A CA 1
ATOM 1643 C C . ASN A 1 208 ? -13.833 2.488 1.947 1.00 97.31 208 ASN A C 1
ATOM 1645 O O . ASN A 1 208 ? -14.337 1.902 0.992 1.00 97.31 208 ASN A O 1
ATOM 1649 N N . LYS A 1 209 ? -14.119 3.760 2.240 1.00 96.38 209 LYS A N 1
ATOM 1650 C CA . LYS A 1 209 ? -15.118 4.601 1.557 1.00 96.38 209 LYS A CA 1
ATOM 1651 C C . LYS A 1 209 ? -16.557 4.103 1.702 1.00 96.38 209 LYS A C 1
ATOM 1653 O O . LYS A 1 209 ? -17.380 4.296 0.810 1.00 96.38 209 LYS A O 1
ATOM 1658 N N . ILE A 1 210 ? -16.888 3.508 2.850 1.00 96.69 210 ILE A N 1
ATOM 1659 C CA . ILE A 1 210 ? -18.270 3.091 3.147 1.00 96.69 210 ILE A CA 1
ATOM 1660 C C . ILE A 1 210 ? -19.260 4.264 3.157 1.00 96.69 210 ILE A C 1
ATOM 1662 O O . ILE A 1 210 ? -20.456 4.056 3.027 1.00 96.69 210 ILE A O 1
ATOM 1666 N N . ASP A 1 211 ? -18.776 5.499 3.296 1.00 95.25 211 ASP A N 1
ATOM 1667 C CA . ASP A 1 211 ? -19.591 6.712 3.215 1.00 95.25 211 ASP A CA 1
ATOM 1668 C C . ASP A 1 211 ? -20.080 7.037 1.795 1.00 95.25 211 ASP A C 1
ATOM 1670 O O . ASP A 1 211 ? -20.994 7.843 1.644 1.00 95.25 211 ASP A O 1
ATOM 1674 N N . ALA A 1 212 ? -19.484 6.420 0.769 1.00 95.06 212 ALA A N 1
ATOM 1675 C CA . ALA A 1 212 ? -19.847 6.601 -0.636 1.00 95.06 212 ALA A CA 1
ATOM 1676 C C . ALA A 1 212 ? -20.452 5.338 -1.282 1.00 95.06 212 ALA A C 1
ATOM 1678 O O . ALA A 1 212 ? -20.887 5.392 -2.432 1.00 95.06 212 ALA A O 1
ATOM 1679 N N . ALA A 1 213 ? -20.460 4.204 -0.577 1.00 93.81 213 ALA A N 1
ATOM 1680 C CA . ALA A 1 213 ? -21.015 2.943 -1.066 1.00 93.81 213 ALA A CA 1
ATOM 1681 C C . ALA A 1 213 ? -22.541 2.885 -0.879 1.00 93.81 213 ALA A C 1
ATOM 1683 O O . ALA A 1 213 ? -23.085 3.509 0.034 1.00 93.81 213 ALA A O 1
ATOM 1684 N N . GLN A 1 214 ? -23.238 2.134 -1.737 1.00 94.00 214 GLN A N 1
ATOM 1685 C CA . GLN A 1 214 ? -24.675 1.897 -1.573 1.00 94.00 214 GLN A CA 1
ATOM 1686 C C . GLN A 1 214 ? -24.933 0.940 -0.401 1.00 94.00 214 GLN A C 1
ATOM 1688 O O . GLN A 1 214 ? -24.094 0.098 -0.083 1.00 94.00 214 GLN A O 1
ATOM 1693 N N . ALA A 1 215 ? -26.096 1.060 0.245 1.00 92.88 215 ALA A N 1
ATOM 1694 C CA . ALA A 1 215 ? -26.439 0.243 1.411 1.00 92.88 215 ALA A CA 1
ATOM 1695 C C . ALA A 1 215 ? -26.446 -1.262 1.085 1.00 92.88 215 ALA A C 1
ATOM 1697 O O . ALA A 1 215 ? -25.809 -2.032 1.801 1.00 92.88 215 ALA A O 1
ATOM 1698 N N . ASP A 1 216 ? -27.072 -1.642 -0.031 1.00 93.25 216 ASP A N 1
ATOM 1699 C CA . ASP A 1 216 ? -27.158 -3.033 -0.491 1.00 93.25 216 ASP A CA 1
ATOM 1700 C C . ASP A 1 216 ? -25.768 -3.628 -0.784 1.00 93.25 216 ASP A C 1
ATOM 1702 O O . ASP A 1 216 ? -25.485 -4.774 -0.435 1.00 93.25 216 ASP A O 1
ATOM 1706 N N . ASP A 1 217 ? -24.861 -2.830 -1.365 1.00 92.19 217 ASP A N 1
ATOM 1707 C CA . ASP A 1 217 ? -23.476 -3.250 -1.608 1.00 92.19 217 ASP A CA 1
ATOM 1708 C C . ASP A 1 217 ? -22.739 -3.496 -0.283 1.00 92.19 217 ASP A C 1
ATOM 1710 O O . ASP A 1 217 ? -22.012 -4.478 -0.143 1.00 92.19 217 ASP A O 1
ATOM 1714 N N . LEU A 1 218 ? -22.933 -2.630 0.718 1.00 93.62 218 LEU A N 1
ATOM 1715 C CA . LEU A 1 218 ? -22.319 -2.796 2.037 1.00 93.62 218 LEU A CA 1
ATOM 1716 C C . LEU A 1 218 ? -22.859 -4.013 2.790 1.00 93.62 218 LEU A C 1
ATOM 1718 O O . LEU A 1 218 ? -22.087 -4.686 3.471 1.00 93.62 218 LEU A O 1
ATOM 1722 N N . GLU A 1 219 ? -24.157 -4.294 2.690 1.00 94.12 219 GLU A N 1
ATOM 1723 C CA . GLU A 1 219 ? -24.769 -5.488 3.281 1.00 94.12 219 GLU A CA 1
ATOM 1724 C C . GLU A 1 219 ? -24.198 -6.758 2.643 1.00 94.12 219 GLU A C 1
ATOM 1726 O O . GLU A 1 219 ? -23.682 -7.626 3.347 1.00 94.12 219 GLU A O 1
ATOM 1731 N N . TYR A 1 220 ? -24.134 -6.797 1.310 1.00 94.38 220 TYR A N 1
ATOM 1732 C CA . TYR A 1 220 ? -23.489 -7.886 0.580 1.00 94.38 220 TYR A CA 1
ATOM 1733 C C . TYR A 1 220 ? -22.026 -8.102 1.001 1.00 94.38 220 TYR A C 1
ATOM 1735 O O . TYR A 1 220 ? -21.587 -9.242 1.174 1.00 94.38 220 TYR A O 1
ATOM 1743 N N . LEU A 1 221 ? -21.247 -7.025 1.161 1.00 94.44 221 LEU A N 1
ATOM 1744 C CA . LEU A 1 221 ? -19.842 -7.123 1.569 1.00 94.44 221 LEU A CA 1
ATOM 1745 C C . LEU A 1 221 ? -19.685 -7.656 2.998 1.00 94.44 221 LEU A C 1
ATOM 1747 O O . LEU A 1 221 ? -18.792 -8.472 3.226 1.00 94.44 221 LEU A O 1
ATOM 1751 N N . ARG A 1 222 ? -20.557 -7.255 3.930 1.00 94.06 222 ARG A N 1
ATOM 1752 C CA . ARG A 1 222 ? -20.557 -7.755 5.315 1.00 94.06 222 ARG A CA 1
ATOM 1753 C C . ARG A 1 222 ? -20.878 -9.243 5.386 1.00 94.06 222 ARG A C 1
ATOM 1755 O O . ARG A 1 222 ? -20.166 -9.971 6.070 1.00 94.06 222 ARG A O 1
ATOM 1762 N N . ASP A 1 223 ? -21.877 -9.694 4.635 1.00 94.88 223 ASP A N 1
ATOM 1763 C CA . ASP A 1 223 ? -22.251 -11.111 4.585 1.00 94.88 223 ASP A CA 1
ATOM 1764 C C . ASP A 1 223 ? -21.160 -11.961 3.929 1.00 94.88 223 ASP A C 1
ATOM 1766 O O . ASP A 1 223 ? -20.850 -13.071 4.368 1.00 94.88 223 ASP A O 1
ATOM 1770 N N . ARG A 1 224 ? -20.550 -11.443 2.857 1.00 95.06 224 ARG A N 1
ATOM 1771 C CA . ARG A 1 224 ? -19.542 -12.184 2.094 1.00 95.06 224 ARG A CA 1
ATOM 1772 C C . ARG A 1 224 ? -18.186 -12.245 2.795 1.00 95.06 224 ARG A C 1
ATOM 1774 O O . ARG A 1 224 ? -17.472 -13.235 2.605 1.00 95.06 224 ARG A O 1
ATOM 1781 N N . TYR A 1 225 ? -17.834 -11.201 3.545 1.00 94.31 225 TYR A N 1
ATOM 1782 C CA . TYR A 1 225 ? -16.547 -11.018 4.217 1.00 94.31 225 TYR A CA 1
ATOM 1783 C C . TYR A 1 225 ? -16.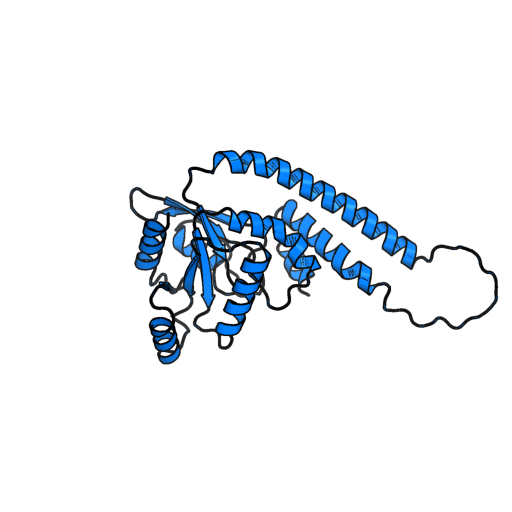754 -10.587 5.682 1.00 94.31 225 TYR A C 1
ATOM 1785 O O . TYR A 1 225 ? -16.442 -9.448 6.040 1.00 94.31 225 TYR A O 1
ATOM 1793 N N . PRO A 1 226 ? -17.248 -11.487 6.549 1.00 92.56 226 PRO A N 1
ATOM 1794 C CA . PRO A 1 226 ? -17.610 -11.146 7.928 1.00 92.56 226 PRO A CA 1
ATOM 1795 C C . PRO A 1 226 ? -16.417 -10.692 8.783 1.00 92.56 226 PRO A C 1
ATOM 1797 O O . PRO A 1 226 ? -16.576 -9.872 9.680 1.00 92.56 226 PRO A O 1
ATOM 1800 N N . GLU A 1 227 ? -15.212 -11.170 8.466 1.00 91.12 227 GLU A N 1
ATOM 1801 C CA . GLU A 1 227 ? -13.964 -10.805 9.155 1.00 91.12 227 GLU A CA 1
ATOM 1802 C C . GLU A 1 227 ? -13.360 -9.473 8.657 1.00 91.12 227 GLU A C 1
ATOM 1804 O O . GLU A 1 227 ? -12.341 -9.012 9.173 1.00 91.12 227 GLU A O 1
ATOM 1809 N N . ALA A 1 228 ? -13.937 -8.849 7.620 1.00 95.31 228 ALA A N 1
ATOM 1810 C CA . ALA A 1 228 ? -13.408 -7.611 7.057 1.00 95.31 228 ALA A CA 1
ATOM 1811 C C . ALA A 1 228 ? -13.830 -6.383 7.874 1.00 95.31 228 ALA A C 1
ATOM 1813 O O . ALA A 1 228 ? -14.990 -6.210 8.258 1.00 95.31 228 ALA A O 1
ATOM 1814 N N . VAL A 1 229 ? -12.897 -5.448 8.056 1.00 97.00 229 VAL A N 1
ATOM 1815 C CA . VAL A 1 229 ? -13.188 -4.182 8.738 1.00 97.00 229 VAL A CA 1
ATOM 1816 C C . VAL A 1 229 ? -13.739 -3.172 7.737 1.00 97.00 229 VAL A C 1
ATOM 1818 O O . VAL A 1 229 ? -13.195 -2.987 6.651 1.00 97.00 229 VAL A O 1
ATOM 1821 N N . HIS A 1 230 ? -14.804 -2.477 8.117 1.00 97.38 230 HIS A N 1
ATOM 1822 C CA . HIS A 1 230 ? -15.491 -1.509 7.270 1.00 97.38 230 HIS A CA 1
ATOM 1823 C C . HIS A 1 230 ? -15.271 -0.096 7.814 1.00 97.38 230 HIS A C 1
ATOM 1825 O O . HIS A 1 230 ? -15.647 0.205 8.945 1.00 97.38 230 HIS A O 1
ATOM 1831 N N . ILE A 1 231 ? -14.660 0.784 7.019 1.00 97.31 231 ILE A N 1
ATOM 1832 C CA . ILE A 1 231 ? -14.249 2.121 7.455 1.00 97.31 231 ILE A CA 1
A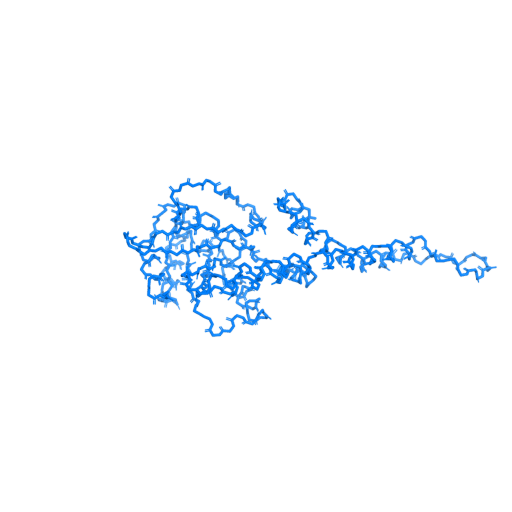TOM 1833 C C . ILE A 1 231 ? -14.586 3.212 6.438 1.00 97.31 231 ILE A C 1
ATOM 1835 O O . ILE A 1 231 ? -14.674 2.989 5.230 1.00 97.31 231 ILE A O 1
ATOM 1839 N N . SER A 1 232 ? -14.648 4.449 6.921 1.00 96.56 232 SER A N 1
ATOM 1840 C CA . SER A 1 232 ? -14.403 5.619 6.081 1.00 96.56 232 SER A CA 1
ATOM 1841 C C . SER A 1 232 ? -13.172 6.342 6.596 1.00 96.56 232 SER A C 1
ATOM 1843 O O . SER A 1 232 ? -13.210 6.990 7.641 1.00 96.56 232 SER A O 1
ATOM 1845 N N . ALA A 1 233 ? -12.073 6.279 5.843 1.00 93.31 233 ALA A N 1
ATOM 1846 C CA . ALA A 1 233 ? -10.874 7.051 6.151 1.00 93.31 233 ALA A CA 1
ATOM 1847 C C . ALA A 1 233 ? -11.138 8.566 6.120 1.00 93.31 233 ALA A C 1
ATOM 1849 O O . ALA A 1 233 ? -10.558 9.310 6.906 1.00 93.31 233 ALA A O 1
ATOM 1850 N N . MET A 1 234 ? -12.038 9.016 5.238 1.00 91.25 234 MET A N 1
ATOM 1851 C CA . MET A 1 234 ? -12.402 10.426 5.094 1.00 91.25 234 MET A CA 1
ATOM 1852 C C . MET A 1 234 ? -13.251 10.919 6.270 1.00 91.25 234 MET A C 1
ATOM 1854 O O . MET A 1 234 ? -13.001 12.003 6.794 1.00 91.25 234 MET A O 1
ATOM 1858 N N . LYS A 1 235 ? -14.239 10.127 6.706 1.00 92.62 235 LYS A N 1
ATOM 1859 C CA . LYS A 1 235 ? -15.117 10.465 7.839 1.00 92.62 235 LYS A CA 1
ATOM 1860 C C . LYS A 1 235 ? -14.567 10.014 9.194 1.00 92.62 235 LYS A C 1
ATOM 1862 O O . LYS A 1 235 ? -15.158 10.342 10.216 1.00 92.62 235 LYS A O 1
ATOM 1867 N N . LYS A 1 236 ? -13.440 9.294 9.207 1.00 90.88 236 LYS A N 1
ATOM 1868 C CA . LYS A 1 236 ? -12.813 8.682 10.392 1.00 90.88 236 LYS A CA 1
ATOM 1869 C C . LYS A 1 236 ? -13.750 7.726 11.146 1.00 90.88 236 LYS A C 1
ATOM 1871 O O . LYS A 1 236 ? -13.707 7.650 12.370 1.00 90.88 236 LYS A O 1
ATOM 1876 N N . THR A 1 237 ? -14.596 6.995 10.422 1.00 93.31 237 THR A N 1
ATOM 1877 C CA . THR A 1 237 ? -15.521 6.003 10.995 1.00 93.31 237 THR A CA 1
ATOM 1878 C C . THR A 1 237 ? -14.945 4.590 10.890 1.00 93.31 237 THR A C 1
ATOM 1880 O O . THR A 1 237 ? -14.177 4.298 9.973 1.00 93.31 237 THR A O 1
ATOM 1883 N N . GLY A 1 238 ? -15.296 3.714 11.839 1.00 92.38 238 GLY A N 1
ATOM 1884 C CA . GLY A 1 238 ? -14.816 2.321 11.889 1.00 92.38 238 GLY A CA 1
ATOM 1885 C C . GLY A 1 238 ? -13.374 2.154 12.393 1.00 92.38 238 GLY A C 1
ATOM 1886 O O . GLY A 1 238 ? -12.808 1.067 12.330 1.00 92.38 238 GLY A O 1
ATOM 1887 N N . PHE A 1 239 ? -12.750 3.223 12.898 1.00 92.00 239 PHE A N 1
ATOM 1888 C CA . PHE A 1 239 ? -11.337 3.198 13.292 1.00 92.00 239 PHE A CA 1
ATOM 1889 C C . PHE A 1 239 ? -11.076 2.428 14.584 1.00 92.00 239 PHE A C 1
ATOM 1891 O O . PHE A 1 239 ? -9.977 1.910 14.754 1.00 92.00 239 PHE A O 1
ATOM 1898 N N . ASP A 1 240 ? -12.058 2.334 15.477 1.00 90.38 240 ASP A N 1
ATOM 1899 C CA . ASP A 1 240 ? -11.909 1.569 16.716 1.00 90.38 240 ASP A CA 1
ATOM 1900 C C . ASP A 1 240 ? -11.817 0.071 16.412 1.00 90.38 240 ASP A C 1
ATOM 1902 O O . ASP A 1 240 ? -10.853 -0.572 16.819 1.00 90.38 240 ASP A O 1
ATOM 1906 N N . GLN A 1 241 ? -12.713 -0.437 15.557 1.00 92.44 241 GLN A N 1
ATOM 1907 C CA . GLN A 1 241 ? -12.654 -1.806 15.026 1.00 92.44 241 GLN A CA 1
ATOM 1908 C C . GLN A 1 241 ? -11.340 -2.069 14.280 1.00 92.44 241 GLN A C 1
ATOM 1910 O O . GLN A 1 241 ? -10.734 -3.125 14.431 1.00 92.44 241 GLN A O 1
ATOM 1915 N N . LEU A 1 242 ? -10.853 -1.096 13.501 1.00 94.00 242 LEU A N 1
ATOM 1916 C CA . LEU A 1 242 ? -9.576 -1.229 12.799 1.00 94.00 242 LEU A CA 1
ATOM 1917 C C . LEU A 1 242 ? -8.385 -1.330 13.764 1.00 94.00 242 LEU A C 1
ATOM 1919 O O . LEU A 1 242 ? -7.483 -2.138 13.548 1.00 94.00 242 LEU A O 1
ATOM 1923 N N . ARG A 1 243 ? -8.362 -0.514 14.825 1.00 91.94 243 ARG A N 1
ATOM 1924 C CA . ARG A 1 243 ? -7.304 -0.560 15.847 1.00 91.94 243 ARG A CA 1
ATOM 1925 C C . ARG A 1 243 ? -7.350 -1.855 16.647 1.00 91.94 243 ARG A C 1
ATOM 1927 O O . ARG A 1 243 ? -6.293 -2.413 16.929 1.00 91.94 243 ARG A O 1
ATOM 1934 N N . GLU A 1 244 ? -8.542 -2.339 16.975 1.00 91.94 244 GLU A N 1
ATOM 1935 C CA . GLU A 1 244 ? -8.739 -3.631 17.630 1.00 91.94 244 GLU A CA 1
ATOM 1936 C C . GLU A 1 244 ? -8.255 -4.782 16.744 1.00 91.94 244 GLU A C 1
ATOM 1938 O O . GLU A 1 244 ? -7.460 -5.610 17.186 1.00 91.94 244 GLU A O 1
ATOM 1943 N N . ALA A 1 245 ? -8.614 -4.775 15.458 1.00 93.38 245 ALA A N 1
ATOM 1944 C CA . ALA A 1 245 ? -8.104 -5.747 14.501 1.00 93.38 245 ALA A CA 1
ATOM 1945 C C . ALA A 1 245 ? -6.568 -5.713 14.430 1.00 93.38 245 ALA A C 1
ATOM 1947 O O . ALA A 1 245 ? -5.932 -6.764 14.480 1.00 93.38 245 ALA A O 1
ATOM 1948 N N . PHE A 1 246 ? -5.950 -4.525 14.402 1.00 92.25 246 PHE A N 1
ATOM 1949 C CA . PHE A 1 246 ? -4.488 -4.403 14.444 1.00 92.25 246 PHE A CA 1
ATOM 1950 C C . PHE A 1 246 ? -3.899 -5.001 15.727 1.00 92.25 246 PHE A C 1
ATOM 1952 O O . PHE A 1 246 ? -2.885 -5.685 15.650 1.00 92.25 246 PHE A O 1
ATOM 1959 N N . LEU A 1 247 ? -4.520 -4.775 16.889 1.00 90.06 247 LEU A N 1
ATOM 1960 C CA . LEU A 1 247 ? -4.076 -5.345 18.166 1.00 90.06 247 LEU A CA 1
ATOM 1961 C C . LEU A 1 247 ? -4.158 -6.871 18.196 1.00 90.06 247 LEU A C 1
ATOM 1963 O O . LEU A 1 247 ? -3.280 -7.500 18.775 1.00 90.06 247 LEU A O 1
ATOM 1967 N N . ASN A 1 248 ? -5.184 -7.452 17.579 1.00 90.44 248 ASN A N 1
ATOM 1968 C CA . ASN A 1 248 ? -5.371 -8.902 17.542 1.00 90.44 248 ASN A CA 1
ATOM 1969 C C . ASN A 1 248 ? -4.371 -9.599 16.604 1.00 90.44 248 ASN A C 1
ATOM 1971 O O . ASN A 1 248 ? -4.077 -10.778 16.781 1.00 90.44 248 ASN A O 1
ATOM 1975 N N . HIS A 1 249 ? -3.851 -8.877 15.608 1.00 88.31 249 HIS A N 1
ATOM 1976 C CA . HIS A 1 249 ? -2.968 -9.417 14.571 1.00 88.31 249 HIS A CA 1
ATOM 1977 C C . HIS A 1 249 ? -1.464 -9.195 14.836 1.00 88.31 249 HIS A C 1
ATOM 1979 O O . HIS A 1 249 ? -0.644 -9.792 14.131 1.00 88.31 249 HIS A O 1
ATOM 1985 N N . LEU A 1 250 ? -1.090 -8.323 15.786 1.00 84.75 250 LEU A N 1
ATOM 1986 C CA . LEU A 1 250 ? 0.290 -7.866 16.044 1.00 84.75 250 LEU A CA 1
ATOM 1987 C C . LEU A 1 250 ? 0.855 -8.340 17.385 1.00 84.75 250 LEU A C 1
ATOM 1989 O O . LEU A 1 250 ? 2.065 -8.675 17.380 1.00 84.75 250 LEU A O 1
#

Sequence (250 aa):
LILEIFARRAKSSESKLQVELAYLDYIHPKMGKDKQPRAYRGGVRGFAESALDKKIRAARSRADVVRKKIEKLKKQKESRIQRRYDRPTVALVGYTNAGKSTLLNALSSGDDVYADDRLFATLDTTTRRVFLNQEKFALVSDTVGFIRRLPHELVASFHSTLSEALSAKLLVHVADASSPILRHQMEAVEQTLTELGAGDRNLLLVFNKIDAAQADDLEYLRDRYPEAVHISAMKKTGFDQLREAFLNHL

Secondary structure (DSSP, 8-state):
-HHHHHHHH--SHHHHHHHHHHHHHHHHHHHTT-----------------HHHHHHHHHHHHHHHHHHHHHHHHHHHHHHHTT-TTS-EEEEE-BTTSSHHHHHHHHHSS------SSTT---S-EEEEEESSSS-EEEEEE-PPB-TT--HHHHHHHHHHHHHHHTSSEEEEEEETT-TTHHHHHHHHHHHHHHTT-TT--EEEEEE-TTTS-HHHHHHHHHH-TT-EE-BTTTTBSHHHHHHHHHHH-

Radius of gyration: 21.78 Å; chains: 1; bounding box: 56×33×79 Å

Foldseek 3Di:
DVLVVQCVQPPDPLSNLLSLLLVLVVVLVVLVVPDPPDDDDDDDPDPDCDPSNVVSVVSVVVSVVSVVVNVVVLVVVVVVVVVCLPAQEEEEAFAFQLCLQLLVCLQQPDDDPPDDSDGFSDSDWDWHWGDLDPPDIHTYIYATHDDDCDPVSSCVSCLSRVVVNLPHLEYEYRFALADPCRVVRVVRRVVSCVVSVSPPHHYAYEHEPPVNHDPVSVVVCCVVCVRHQYYYSPVGPSVNVVSVSSVVRD